Protein AF-A0A3S5DN23-F1 (afdb_monomer)

InterPro domains:
  IPR006655 Molybdopterin oxidoreductase, prokaryotic, conserved site [PS00932] (139-166)
  IPR006657 Molybdopterin dinucleotide-binding domain [PF01568] (103-180)
  IPR009010 Aspartate decarboxylase-like domain superfamily [SSF50692] (49-179)
  IPR050612 Prokaryotic Molybdopterin Oxidoreductases [PTHR43742] (1-180)

Sequence (182 aa):
MRHLYEQSRKSIPNLPTFEEFRKQGIFKQRDPEGHHVAYKDFREDPQANPLTTPSGKIEIYSQALADIAATWELPEGDVIDPLPIYTPGFENYNDPLTDKFPLQLTGFHYKARVHSTYGNVDVLKAACRQEMWINPMDAQKRGINNGDKVRIFNDRGEVHIEAKVTPRMMPGVVALGEGAMV

Foldseek 3Di:
DQVVVVVVCVVVVPDDHPVVCVVVVDDDDDDPVPDDDPCPVCVVPQVVQFDPAPVSHPQQFDPVQVVCQVPDDDPPQDDGGSHDDDRQGPPHCPDPCCVVVQAAEAEDAAPLARQQHNLPPVVSCVVGPWAKEAEPVVCVVVVHDAQDFDWDDDPVDIDTGGHHHDNVDDHRYMYGYHRHDD

Organism: Salmonella enterica I (NCBI:txid59201)

Mean predicted aligned error: 5.84 Å

pLDDT: mean 94.3, std 4.83, range [55.78, 98.75]

Radius of gyration: 25.5 Å; Cα contacts (8 Å, |Δi|>4): 215; chains: 1; bounding box: 62×38×61 Å

Nearest PDB structures (foldseek):
  7z7s-assembly1_G  TM=7.833E-01  e=1.446E-04  Escherichia coli str. K-12 substr. MC4100
  8rja-assembly2_D  TM=7.126E-01  e=6.377E-03  Candidatus Methanoperedenaceae archaeon GB50
  6zjn-assembly1_3  TM=5.505E-01  e=3.543E-03  Thermus thermophilus
  6zjy-assembly1_3  TM=5.039E-01  e=4.911E-03  Thermus thermophilus
  3i9v-assembly1_3  TM=5.189E-01  e=6.807E-03  Thermus thermophilus HB8

Secondary structure (DSSP, 8-state):
-HHHHHHHHHH-TT---HHHHHHH-------SS-S--TTHHHHH-TTTS--SSTTSS--SS-HHHHHHHHHPPPPTT----SS------TT-TTSGGGGT---EEEEE--TT-BTTBTTT-HHHHHHS--EEEE-HHHHHHTTPPTT-EEEEE-SS-EEEEEEEE-TTSPTTEEEEETT---

Structure (mmCIF, N/CA/C/O backbone):
data_AF-A0A3S5DN23-F1
#
_entry.id   AF-A0A3S5DN23-F1
#
loop_
_atom_site.group_PDB
_atom_site.id
_atom_site.type_symbol
_atom_site.label_atom_id
_atom_site.label_alt_id
_atom_site.label_comp_id
_atom_site.label_asym_id
_atom_site.label_entity_id
_atom_site.label_seq_id
_atom_site.pdbx_PDB_ins_code
_atom_site.Cartn_x
_atom_site.Cartn_y
_atom_site.Cartn_z
_atom_site.occupancy
_atom_site.B_iso_or_equiv
_atom_site.auth_seq_id
_atom_site.auth_comp_id
_atom_site.auth_asym_id
_atom_site.auth_atom_id
_atom_site.pdbx_PDB_model_num
ATOM 1 N N . MET A 1 1 ? 31.942 -8.984 -5.623 1.00 80.06 1 MET A N 1
ATOM 2 C CA . MET A 1 1 ? 32.178 -7.547 -5.907 1.00 80.06 1 MET A CA 1
ATOM 3 C C . MET A 1 1 ? 32.863 -7.323 -7.254 1.00 80.06 1 MET A C 1
ATOM 5 O O . MET A 1 1 ? 32.166 -6.909 -8.164 1.00 80.06 1 MET A O 1
ATOM 9 N N . ARG A 1 2 ? 34.155 -7.646 -7.448 1.00 92.56 2 ARG A N 1
ATOM 10 C CA . ARG A 1 2 ? 34.859 -7.396 -8.733 1.00 92.56 2 ARG A CA 1
ATOM 11 C C . ARG A 1 2 ? 34.198 -8.041 -9.960 1.00 92.56 2 ARG A C 1
ATOM 13 O O . ARG A 1 2 ? 34.093 -7.403 -10.993 1.00 92.56 2 ARG A O 1
ATOM 20 N N . HIS A 1 3 ? 33.711 -9.275 -9.823 1.00 92.50 3 HIS A N 1
ATOM 21 C CA . HIS A 1 3 ? 33.020 -9.985 -10.905 1.00 92.50 3 HIS A CA 1
ATOM 22 C C . HIS A 1 3 ? 31.761 -9.249 -11.399 1.00 92.50 3 HIS A C 1
ATOM 24 O O . HIS A 1 3 ? 31.631 -8.992 -12.590 1.00 92.50 3 HIS A O 1
ATOM 30 N N . LEU A 1 4 ? 30.875 -8.856 -10.476 1.00 93.62 4 LEU A N 1
ATOM 31 C CA . LEU A 1 4 ? 29.661 -8.093 -10.795 1.00 93.62 4 LEU A CA 1
ATOM 32 C C . LEU A 1 4 ? 30.004 -6.714 -11.374 1.00 93.62 4 LEU A C 1
ATOM 34 O O . LEU A 1 4 ? 29.363 -6.261 -12.312 1.00 93.62 4 LEU A O 1
ATOM 38 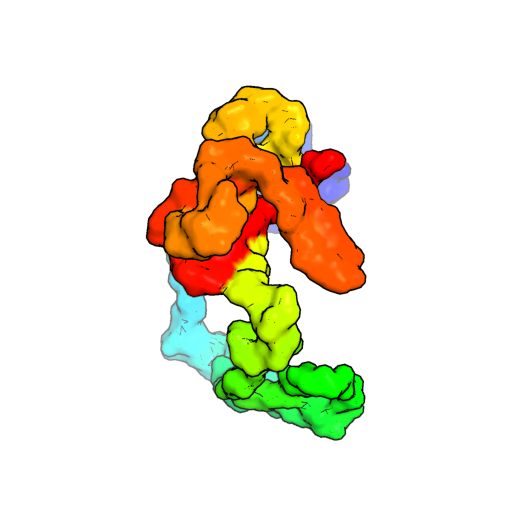N N . TYR A 1 5 ? 31.058 -6.075 -10.859 1.00 92.50 5 TYR A N 1
ATOM 39 C CA . TYR A 1 5 ? 31.522 -4.791 -11.379 1.00 92.50 5 TYR A CA 1
ATOM 40 C C . TYR A 1 5 ? 31.974 -4.887 -12.841 1.00 92.50 5 TYR A C 1
ATOM 42 O O . TYR A 1 5 ? 31.626 -4.036 -13.654 1.00 92.50 5 TYR A O 1
ATOM 50 N N . GLU A 1 6 ? 32.697 -5.949 -13.202 1.00 92.06 6 GLU A N 1
ATOM 51 C CA . GLU A 1 6 ? 33.124 -6.158 -14.587 1.00 92.06 6 GLU A CA 1
ATOM 52 C C . GLU A 1 6 ? 31.940 -6.455 -15.517 1.00 92.06 6 GLU A C 1
ATOM 54 O O . GLU A 1 6 ? 31.947 -6.037 -16.672 1.00 92.06 6 GLU A O 1
ATOM 59 N N . GLN A 1 7 ? 30.885 -7.114 -15.019 1.00 94.00 7 GLN A N 1
ATOM 60 C CA . GLN A 1 7 ? 29.626 -7.235 -15.762 1.00 94.00 7 GLN A CA 1
ATOM 61 C C . GLN A 1 7 ? 28.993 -5.858 -16.008 1.00 94.00 7 GLN A C 1
ATOM 63 O O . GLN A 1 7 ? 28.604 -5.572 -17.136 1.00 94.00 7 GLN A O 1
ATOM 68 N N . SER A 1 8 ? 28.962 -4.972 -15.006 1.00 93.00 8 SER A N 1
ATOM 69 C CA . SER A 1 8 ? 28.456 -3.602 -15.174 1.00 93.00 8 SER A CA 1
ATOM 70 C C . SER A 1 8 ? 29.281 -2.774 -16.165 1.00 93.00 8 SER A C 1
ATOM 72 O O . SER A 1 8 ? 28.699 -2.033 -16.951 1.00 93.00 8 SER A O 1
ATOM 74 N N . ARG A 1 9 ? 30.616 -2.918 -16.188 1.00 92.81 9 ARG A N 1
ATOM 75 C CA . ARG A 1 9 ? 31.485 -2.214 -17.155 1.00 92.81 9 ARG A CA 1
ATOM 76 C C . ARG A 1 9 ? 31.207 -2.598 -18.607 1.00 92.81 9 ARG A C 1
ATOM 78 O O . ARG A 1 9 ? 31.363 -1.761 -19.488 1.00 92.81 9 ARG A O 1
ATOM 85 N N . LYS A 1 10 ? 30.769 -3.835 -18.868 1.00 91.94 10 LYS A N 1
ATOM 86 C CA . LYS A 1 10 ? 30.356 -4.251 -20.220 1.00 91.94 10 LYS A CA 1
ATOM 87 C C . LYS A 1 10 ? 29.124 -3.483 -20.699 1.00 91.94 10 LYS A C 1
ATOM 89 O O . LYS A 1 10 ? 29.046 -3.157 -21.877 1.00 91.94 10 LYS A O 1
ATOM 94 N N . SER A 1 11 ? 28.196 -3.180 -19.792 1.00 89.19 11 SER A N 1
ATOM 95 C CA . SER A 1 11 ? 26.977 -2.420 -20.097 1.00 89.19 11 SER A CA 1
ATOM 96 C C . SER A 1 11 ? 27.175 -0.903 -20.028 1.00 89.19 11 SER A C 1
ATOM 98 O O . SER A 1 11 ? 26.405 -0.160 -20.627 1.00 89.19 11 SER A O 1
ATOM 100 N N . ILE A 1 12 ? 28.192 -0.430 -19.300 1.00 90.44 12 ILE A N 1
ATOM 101 C CA . ILE A 1 12 ? 28.490 0.993 -19.093 1.00 90.44 12 ILE A CA 1
ATOM 102 C C . ILE A 1 12 ? 29.951 1.243 -19.501 1.00 90.44 12 ILE A C 1
ATOM 104 O O . ILE A 1 12 ? 30.835 1.234 -18.640 1.00 90.44 12 ILE A O 1
ATOM 108 N N . PRO A 1 13 ? 30.236 1.488 -20.795 1.00 84.19 13 PRO A N 1
ATOM 109 C CA . PRO A 1 13 ? 31.610 1.582 -21.303 1.00 84.19 13 PRO A CA 1
ATOM 110 C C . PRO A 1 13 ? 32.474 2.653 -20.621 1.00 84.19 13 PRO A C 1
ATOM 112 O O . PRO A 1 13 ? 33.685 2.494 -20.506 1.00 84.19 13 PRO A O 1
ATOM 115 N N . ASN A 1 14 ? 31.848 3.728 -20.131 1.00 90.38 14 ASN A N 1
ATOM 116 C CA . ASN A 1 14 ? 32.527 4.835 -19.450 1.00 90.38 14 ASN A CA 1
ATOM 117 C C . ASN A 1 14 ? 32.768 4.584 -17.953 1.00 90.38 14 ASN A C 1
ATOM 119 O O . ASN A 1 14 ? 33.323 5.446 -17.271 1.00 90.38 14 ASN A O 1
ATOM 123 N N . LEU A 1 15 ? 32.327 3.443 -17.416 1.00 92.75 15 LEU A N 1
ATOM 124 C CA . LEU A 1 15 ? 32.550 3.094 -16.021 1.00 92.75 15 LEU A CA 1
ATOM 125 C C . LEU A 1 15 ? 34.053 2.792 -15.818 1.00 92.75 15 LEU A C 1
ATOM 127 O O . LEU A 1 15 ? 34.597 1.915 -16.508 1.00 92.75 15 LEU A O 1
ATOM 131 N N . PRO A 1 16 ? 34.743 3.507 -14.904 1.00 94.06 16 PRO A N 1
ATOM 132 C CA . PRO A 1 16 ? 36.185 3.370 -14.724 1.00 94.06 16 PRO A CA 1
ATOM 133 C C . PRO A 1 16 ? 36.558 1.970 -14.223 1.00 94.06 16 PRO A C 1
ATOM 135 O O . PRO A 1 16 ? 35.702 1.125 -13.954 1.00 94.06 16 PRO A O 1
ATOM 138 N N . THR A 1 17 ? 37.850 1.676 -14.117 1.00 94.19 17 THR A N 1
ATOM 139 C CA . THR A 1 17 ? 38.271 0.399 -13.528 1.00 94.19 17 THR A CA 1
ATOM 140 C C . THR A 1 17 ? 37.816 0.304 -12.069 1.00 94.19 17 THR A C 1
ATOM 142 O O . THR A 1 17 ? 37.594 1.311 -11.394 1.00 94.19 17 THR A O 1
ATOM 145 N N . PHE A 1 18 ? 37.701 -0.920 -11.541 1.00 94.19 18 PHE A N 1
ATOM 146 C CA . PHE A 1 18 ? 37.279 -1.123 -10.151 1.00 94.19 18 PHE A CA 1
ATOM 147 C C . PHE A 1 18 ? 38.169 -0.369 -9.149 1.00 94.19 18 PHE A C 1
ATOM 149 O O . PHE A 1 18 ? 37.661 0.164 -8.165 1.00 94.19 18 PHE A O 1
ATOM 156 N N . GLU A 1 19 ? 39.481 -0.307 -9.398 1.00 95.00 19 GLU A N 1
ATOM 157 C CA . GLU A 1 19 ? 40.420 0.417 -8.531 1.00 95.00 19 GLU A CA 1
ATOM 158 C C . GLU A 1 19 ? 40.199 1.930 -8.581 1.00 95.00 19 GLU A C 1
ATOM 160 O O . GLU A 1 19 ? 40.123 2.580 -7.537 1.00 95.00 19 GLU A O 1
ATOM 165 N N . GLU A 1 20 ? 40.042 2.489 -9.781 1.00 93.94 20 GLU A N 1
ATOM 166 C CA . GLU A 1 20 ? 39.767 3.916 -9.972 1.00 93.94 20 GLU A CA 1
ATOM 167 C C . GLU A 1 20 ? 38.435 4.310 -9.330 1.00 93.94 20 GLU A C 1
ATOM 169 O O . GLU A 1 20 ? 38.384 5.267 -8.559 1.00 93.94 20 GLU A O 1
ATOM 174 N N . PHE A 1 21 ? 37.377 3.527 -9.557 1.00 94.50 21 PHE A N 1
ATOM 175 C CA . PHE A 1 21 ? 36.074 3.750 -8.934 1.00 94.50 21 PHE A CA 1
ATOM 176 C C . PHE A 1 21 ? 36.138 3.673 -7.417 1.00 94.50 21 PHE A C 1
ATOM 178 O O . PHE A 1 21 ? 35.590 4.535 -6.733 1.00 94.50 21 PHE A O 1
ATOM 185 N N . ARG A 1 22 ? 36.828 2.666 -6.873 1.00 94.12 22 ARG A N 1
ATOM 186 C CA . ARG A 1 22 ? 36.976 2.514 -5.425 1.00 94.12 22 ARG A CA 1
ATOM 187 C C . ARG A 1 22 ? 37.699 3.710 -4.804 1.00 94.12 22 ARG A C 1
ATOM 189 O O . ARG A 1 22 ? 37.354 4.097 -3.692 1.00 94.12 22 ARG A O 1
ATOM 196 N N . LYS A 1 23 ? 38.667 4.300 -5.513 1.00 95.69 23 LYS A N 1
ATOM 197 C CA . LYS A 1 23 ? 39.381 5.509 -5.076 1.00 95.69 23 LYS A CA 1
ATOM 198 C C . LYS A 1 23 ? 38.529 6.776 -5.218 1.00 95.69 23 LYS A C 1
ATOM 200 O O . LYS A 1 23 ? 38.614 7.657 -4.371 1.00 95.69 23 LYS A O 1
ATOM 205 N N . GLN A 1 24 ? 37.711 6.862 -6.266 1.00 94.56 24 GLN A N 1
ATOM 206 C CA . GLN A 1 24 ? 36.831 7.999 -6.548 1.00 94.56 24 GLN A CA 1
ATOM 207 C C . GLN A 1 24 ? 35.566 8.018 -5.669 1.00 94.56 24 GLN A C 1
ATOM 209 O O . GLN A 1 24 ? 35.033 9.085 -5.371 1.00 94.56 24 GLN A O 1
ATOM 214 N N . GLY A 1 25 ? 35.056 6.847 -5.276 1.00 94.00 25 GLY A N 1
ATOM 215 C CA . GLY A 1 25 ? 33.873 6.649 -4.429 1.00 94.00 25 GLY A CA 1
ATOM 216 C C . GLY A 1 25 ? 32.525 6.816 -5.139 1.00 94.00 25 GLY A C 1
ATOM 217 O O . GLY A 1 25 ? 31.545 6.193 -4.738 1.00 94.00 25 GLY A O 1
ATOM 218 N N . ILE A 1 26 ? 32.459 7.622 -6.202 1.00 93.06 26 ILE A N 1
ATOM 219 C CA . ILE A 1 26 ? 31.224 7.877 -6.949 1.00 93.06 26 ILE A CA 1
ATOM 220 C C . ILE A 1 26 ? 31.483 8.021 -8.448 1.00 93.06 26 ILE A C 1
ATOM 222 O O . ILE A 1 26 ? 32.353 8.775 -8.870 1.00 93.06 26 ILE A O 1
ATOM 226 N N . PHE A 1 27 ? 30.668 7.354 -9.258 1.00 91.94 27 PHE A N 1
ATOM 227 C CA . PHE A 1 27 ? 30.575 7.570 -10.698 1.00 91.94 27 PHE A CA 1
ATOM 228 C C . PHE A 1 27 ? 29.228 8.237 -10.979 1.00 91.94 27 PHE A C 1
ATOM 230 O O . PHE A 1 27 ? 28.192 7.734 -10.547 1.00 91.94 27 PHE A O 1
ATOM 237 N N . LYS A 1 28 ? 29.236 9.393 -11.649 1.00 90.81 28 LYS A N 1
ATOM 238 C CA . LYS A 1 28 ? 28.017 10.115 -12.030 1.00 90.81 28 LYS A CA 1
ATOM 239 C C . LYS A 1 28 ? 27.929 10.161 -13.544 1.00 90.81 28 LYS A C 1
ATOM 241 O O . LYS A 1 28 ? 28.849 10.644 -14.195 1.00 90.81 28 LYS A O 1
ATOM 246 N N . GLN A 1 29 ? 26.798 9.728 -14.076 1.00 87.94 29 GLN A N 1
ATOM 247 C CA . GLN A 1 29 ? 26.467 9.841 -15.486 1.00 87.94 29 GLN A CA 1
ATOM 248 C C . GLN A 1 29 ? 25.110 10.524 -15.590 1.00 87.94 29 GLN A C 1
ATOM 250 O O . GLN A 1 29 ? 24.167 10.160 -14.889 1.00 87.94 29 GLN A O 1
ATOM 255 N N . ARG A 1 30 ? 25.026 11.545 -16.442 1.00 87.19 30 ARG A N 1
ATOM 256 C CA . ARG A 1 30 ? 23.729 12.065 -16.865 1.00 87.19 30 ARG A CA 1
ATOM 257 C C . ARG A 1 30 ? 23.128 11.047 -17.821 1.00 87.19 30 ARG A C 1
ATOM 259 O O . ARG A 1 30 ? 23.855 10.563 -18.685 1.00 87.19 30 ARG A O 1
ATOM 266 N N . ASP A 1 31 ? 21.846 10.750 -17.650 1.00 85.56 31 ASP A N 1
ATOM 267 C CA . ASP A 1 31 ? 21.120 9.856 -18.548 1.00 85.56 31 ASP A CA 1
ATOM 268 C C . ASP A 1 31 ? 21.371 10.272 -20.013 1.00 85.56 31 ASP A C 1
ATOM 270 O O . ASP A 1 31 ? 21.037 11.410 -20.374 1.00 85.56 31 ASP A O 1
ATOM 274 N N . PRO A 1 32 ? 22.033 9.420 -20.821 1.00 84.25 32 PRO A N 1
ATOM 275 C CA . PRO A 1 32 ? 22.340 9.745 -22.206 1.00 84.25 32 PRO A CA 1
ATOM 276 C C . PRO A 1 32 ? 21.081 9.816 -23.077 1.00 84.25 32 PRO A C 1
ATOM 278 O O . PRO A 1 32 ? 21.096 10.526 -24.079 1.00 84.25 32 PRO A O 1
ATOM 281 N N . GLU A 1 33 ? 20.002 9.127 -22.692 1.00 85.25 33 GLU A N 1
ATOM 282 C CA . GLU A 1 33 ? 18.732 9.095 -23.427 1.00 85.25 33 GLU A CA 1
ATOM 283 C C . GLU A 1 33 ? 17.809 10.261 -23.037 1.00 85.25 33 GLU A C 1
ATOM 285 O O . GLU A 1 33 ? 16.845 10.580 -23.733 1.00 85.25 33 GLU A O 1
ATOM 290 N N . GLY A 1 34 ? 18.146 10.977 -21.962 1.00 88.19 34 GLY A N 1
ATOM 291 C CA . GLY A 1 34 ? 17.462 12.198 -21.565 1.00 88.19 34 GLY A CA 1
ATOM 292 C C . GLY A 1 34 ? 16.073 11.936 -20.986 1.00 88.19 34 GLY A C 1
ATOM 293 O O . GLY A 1 34 ? 15.927 11.241 -19.988 1.00 88.19 34 GLY A O 1
ATOM 294 N N . HIS A 1 35 ? 15.051 12.602 -21.524 1.00 89.94 35 HIS A N 1
ATOM 295 C CA . HIS A 1 35 ? 13.696 12.491 -20.989 1.00 89.94 35 HIS A CA 1
ATOM 296 C C . HIS A 1 35 ? 12.960 11.309 -21.618 1.00 89.94 35 HIS A C 1
ATOM 298 O O . HIS A 1 35 ? 12.678 11.315 -22.814 1.00 89.94 35 HIS A O 1
ATOM 304 N N . HIS A 1 36 ? 12.598 10.330 -20.794 1.00 92.00 36 HIS A N 1
ATOM 305 C CA . HIS A 1 36 ? 11.835 9.168 -21.224 1.00 92.00 36 HIS A CA 1
ATOM 306 C C . HIS A 1 36 ? 10.320 9.411 -21.118 1.00 92.00 36 HIS A C 1
ATOM 308 O O . HIS A 1 36 ? 9.820 9.812 -20.065 1.00 92.00 36 HIS A O 1
ATOM 314 N N . VAL A 1 37 ? 9.583 9.114 -22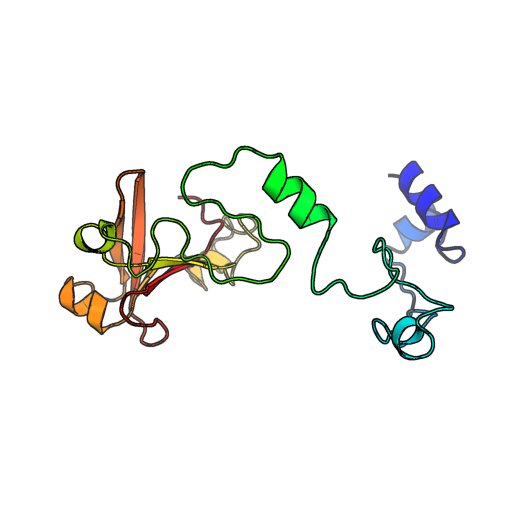.194 1.00 94.62 37 VAL A N 1
ATOM 315 C CA . VAL A 1 37 ? 8.112 9.142 -22.231 1.00 94.62 37 VAL A CA 1
ATOM 316 C C . VAL A 1 37 ? 7.602 7.708 -22.354 1.00 94.62 37 VAL A C 1
ATOM 318 O O . VAL A 1 37 ? 7.737 7.084 -23.406 1.00 94.62 37 VAL A O 1
ATOM 321 N N . ALA A 1 38 ? 7.008 7.189 -21.280 1.00 95.06 38 ALA A N 1
ATOM 322 C CA . ALA A 1 38 ? 6.522 5.812 -21.239 1.00 95.06 38 ALA A CA 1
ATOM 323 C C . ALA A 1 38 ? 5.493 5.536 -22.352 1.00 95.06 38 ALA A C 1
ATOM 325 O O . ALA A 1 38 ? 4.587 6.338 -22.585 1.00 95.06 38 ALA A O 1
ATOM 326 N N . TYR A 1 39 ? 5.628 4.379 -23.009 1.00 95.75 39 TYR A N 1
ATOM 327 C CA . TYR A 1 39 ? 4.750 3.893 -24.085 1.00 95.75 39 TYR A CA 1
ATOM 328 C C . TYR A 1 39 ? 4.644 4.791 -25.329 1.00 95.75 39 TYR A C 1
ATOM 330 O O . TYR A 1 39 ? 3.724 4.607 -26.126 1.00 95.75 39 TYR A O 1
ATOM 338 N N . LYS A 1 40 ? 5.563 5.748 -25.523 1.00 96.44 40 LYS A N 1
ATOM 339 C CA . LYS A 1 40 ? 5.542 6.648 -26.686 1.00 96.44 40 LYS A CA 1
ATOM 340 C C . LYS A 1 40 ? 5.543 5.875 -28.007 1.00 96.44 40 LYS A C 1
ATOM 342 O O . LYS A 1 40 ? 4.628 6.058 -28.801 1.00 96.44 40 LYS A O 1
ATOM 347 N N . ASP A 1 41 ? 6.504 4.978 -28.196 1.00 96.94 41 ASP A N 1
ATOM 348 C CA . ASP A 1 41 ? 6.679 4.274 -29.471 1.00 96.94 41 ASP A CA 1
ATOM 349 C C . ASP A 1 41 ? 5.496 3.343 -29.775 1.00 96.94 41 ASP A C 1
ATOM 351 O O . ASP A 1 41 ? 4.996 3.323 -30.896 1.00 96.94 41 ASP A O 1
ATOM 355 N N . PHE A 1 42 ? 4.964 2.649 -28.759 1.00 98.06 42 PHE A N 1
ATOM 356 C CA . PHE A 1 42 ? 3.728 1.862 -28.883 1.00 98.06 42 PHE A CA 1
ATOM 357 C C . PHE A 1 42 ? 2.525 2.734 -29.270 1.00 98.06 42 PHE A C 1
ATOM 359 O O . PHE A 1 42 ? 1.674 2.318 -30.052 1.00 98.06 42 PHE A O 1
ATOM 366 N N . ARG A 1 43 ? 2.432 3.955 -28.730 1.00 97.50 43 ARG A N 1
ATOM 367 C CA . ARG A 1 43 ? 1.359 4.898 -29.070 1.00 97.50 43 ARG A CA 1
ATOM 368 C C . ARG A 1 43 ? 1.502 5.452 -30.490 1.00 97.50 43 ARG A C 1
ATOM 370 O O . ARG A 1 43 ? 0.482 5.709 -31.125 1.00 97.50 43 ARG A O 1
ATOM 377 N N . GLU A 1 44 ? 2.727 5.690 -30.950 1.00 97.88 44 GLU A N 1
ATOM 378 C CA . GLU A 1 44 ? 3.016 6.219 -32.288 1.00 97.88 44 GLU A CA 1
ATOM 379 C C . GLU A 1 44 ? 2.826 5.153 -33.375 1.00 97.88 44 GLU A C 1
ATOM 381 O O . GLU A 1 44 ? 2.175 5.429 -34.382 1.00 97.88 44 GLU A O 1
ATOM 386 N N . ASP A 1 45 ? 3.323 3.934 -33.150 1.00 97.81 45 ASP A N 1
ATOM 387 C CA . ASP A 1 45 ? 3.122 2.785 -34.035 1.00 97.81 45 ASP A CA 1
ATOM 388 C C . ASP A 1 45 ? 3.063 1.465 -33.236 1.00 97.81 45 ASP A C 1
ATOM 390 O O . ASP A 1 45 ? 4.102 0.862 -32.936 1.00 97.81 45 ASP A O 1
ATOM 394 N N . PRO A 1 46 ? 1.855 0.970 -32.905 1.00 97.06 46 PRO A N 1
ATOM 395 C CA . PRO A 1 46 ? 1.688 -0.254 -32.125 1.00 97.06 46 PRO A CA 1
ATOM 396 C C . PRO A 1 46 ? 1.984 -1.537 -32.911 1.00 97.06 46 PRO A C 1
ATOM 398 O O . PRO A 1 46 ? 2.117 -2.591 -32.297 1.00 97.06 46 PRO A O 1
ATOM 401 N N . GLN A 1 47 ? 2.047 -1.486 -34.247 1.00 97.00 47 GLN A N 1
ATOM 402 C CA . GLN A 1 47 ? 2.392 -2.658 -35.060 1.00 97.00 47 GLN A CA 1
ATOM 403 C C . GLN A 1 47 ? 3.906 -2.835 -35.137 1.00 97.00 47 GLN A C 1
ATOM 405 O O . GLN A 1 47 ? 4.396 -3.959 -35.057 1.00 97.00 47 GLN A O 1
ATOM 410 N N . ALA A 1 48 ? 4.646 -1.729 -35.257 1.00 98.00 48 ALA A N 1
ATOM 411 C CA . ALA A 1 48 ? 6.104 -1.747 -35.212 1.00 98.00 48 ALA A CA 1
ATOM 412 C C . ALA A 1 48 ? 6.650 -1.958 -33.790 1.00 98.00 48 ALA A C 1
ATOM 414 O O . ALA A 1 48 ? 7.711 -2.558 -33.631 1.00 98.00 48 ALA A O 1
ATOM 415 N N . ASN A 1 49 ? 5.923 -1.501 -32.763 1.00 97.94 49 ASN A N 1
ATOM 416 C CA . ASN A 1 49 ? 6.348 -1.554 -31.361 1.00 97.94 49 ASN A CA 1
ATOM 417 C C . ASN A 1 49 ? 5.318 -2.274 -30.471 1.00 97.94 49 ASN A C 1
ATOM 419 O O . ASN A 1 49 ? 4.793 -1.657 -29.541 1.00 97.94 49 ASN A O 1
ATOM 423 N N . PRO A 1 50 ? 4.984 -3.550 -30.740 1.00 98.06 50 PRO A N 1
ATOM 424 C CA . PRO A 1 50 ? 3.962 -4.264 -29.983 1.00 98.06 50 PRO A CA 1
ATOM 425 C C . PRO A 1 50 ? 4.373 -4.452 -28.517 1.00 98.06 50 PRO A C 1
ATOM 427 O O . PRO A 1 50 ? 5.554 -4.590 -28.189 1.00 98.06 50 PRO A O 1
ATOM 430 N N . LEU A 1 51 ? 3.384 -4.501 -27.621 1.00 97.56 51 LEU A N 1
ATOM 431 C CA . LEU A 1 51 ? 3.613 -4.901 -26.231 1.00 97.56 51 LEU A CA 1
ATOM 432 C C . LEU A 1 51 ? 3.970 -6.391 -26.142 1.00 97.56 51 LEU A C 1
ATOM 434 O O . LEU A 1 51 ? 3.734 -7.167 -27.063 1.00 97.56 51 LEU A O 1
ATOM 438 N N . THR A 1 52 ? 4.485 -6.817 -24.990 1.00 97.19 52 THR A N 1
ATOM 439 C CA . THR A 1 52 ? 4.862 -8.217 -24.723 1.00 97.19 52 THR A CA 1
ATOM 440 C C . THR A 1 52 ? 3.672 -9.138 -24.416 1.00 97.19 52 THR A C 1
ATOM 442 O O . THR A 1 52 ? 3.859 -10.248 -23.921 1.00 97.19 52 THR A O 1
ATOM 445 N N . THR A 1 53 ? 2.446 -8.684 -24.675 1.00 97.00 53 THR A N 1
ATOM 446 C CA . THR A 1 53 ? 1.216 -9.471 -24.527 1.00 97.00 53 THR A CA 1
ATOM 447 C C . THR A 1 53 ? 0.979 -10.354 -25.760 1.00 97.00 53 THR A C 1
ATOM 449 O O . THR A 1 53 ? 1.476 -10.031 -26.842 1.00 97.00 53 THR A O 1
ATOM 452 N N . PRO A 1 54 ? 0.192 -11.442 -25.652 1.00 96.31 54 PRO A N 1
ATOM 453 C CA . PRO A 1 54 ? -0.129 -12.305 -26.794 1.00 96.31 54 PRO A CA 1
ATOM 454 C C . PRO A 1 54 ? -0.705 -11.564 -28.009 1.00 96.31 54 PRO A C 1
ATOM 456 O O . PRO A 1 54 ? -0.363 -11.878 -29.147 1.00 96.31 54 PRO A O 1
ATOM 459 N N . SER A 1 55 ? -1.558 -10.563 -27.785 1.00 96.12 55 SER A N 1
ATOM 460 C CA . SER A 1 55 ? -2.134 -9.736 -28.855 1.00 96.12 55 SER A CA 1
ATOM 461 C C . SER A 1 55 ? -1.222 -8.611 -29.365 1.00 96.12 55 SER A C 1
ATOM 463 O O . SER A 1 55 ? -1.590 -7.917 -30.318 1.00 96.12 55 SER A O 1
ATOM 465 N N . GLY A 1 56 ? -0.081 -8.363 -28.714 1.00 97.38 56 GLY A N 1
ATOM 466 C CA . GLY A 1 56 ? 0.768 -7.195 -28.956 1.00 97.38 56 GLY A CA 1
ATOM 467 C C . GLY A 1 56 ? 0.160 -5.862 -28.493 1.00 97.38 56 GLY A C 1
ATOM 468 O O . GLY A 1 56 ? 0.714 -4.801 -28.778 1.00 97.38 56 GLY A O 1
ATOM 469 N N . LYS A 1 57 ? -0.986 -5.885 -27.795 1.00 97.00 57 LYS A N 1
ATOM 470 C CA . LYS A 1 57 ? -1.752 -4.706 -27.352 1.00 97.00 57 LYS A CA 1
ATOM 471 C C . LYS A 1 57 ? -2.055 -4.752 -25.855 1.00 97.00 57 LYS A C 1
ATOM 473 O O . LYS A 1 57 ? -1.798 -5.739 -25.176 1.00 97.00 57 LYS A O 1
ATOM 478 N N . ILE A 1 58 ? -2.649 -3.680 -25.333 1.00 97.56 58 ILE A N 1
ATOM 479 C CA . ILE A 1 58 ? -3.253 -3.707 -23.997 1.00 97.56 58 ILE A CA 1
ATOM 480 C C . ILE A 1 58 ? -4.476 -4.631 -24.048 1.00 97.56 58 ILE A C 1
ATOM 482 O O . ILE A 1 58 ? -5.439 -4.354 -24.764 1.00 97.56 58 ILE A O 1
ATOM 486 N N . GLU A 1 59 ? -4.430 -5.724 -23.294 1.00 97.56 59 GLU A N 1
ATOM 487 C CA . GLU A 1 59 ? -5.508 -6.710 -23.216 1.00 97.56 59 GLU A CA 1
ATOM 488 C C . GLU A 1 59 ? -6.503 -6.312 -22.128 1.00 97.56 59 GLU A C 1
ATOM 490 O O . GLU A 1 59 ? -6.251 -6.504 -20.944 1.00 97.56 59 GLU A O 1
ATOM 495 N N . ILE A 1 60 ? -7.634 -5.727 -22.535 1.00 97.88 60 ILE A N 1
ATOM 496 C CA . ILE A 1 60 ? -8.754 -5.450 -21.619 1.00 97.88 60 ILE A CA 1
ATOM 497 C C . ILE A 1 60 ? -9.386 -6.768 -21.156 1.00 97.88 60 ILE A C 1
ATOM 499 O O . ILE A 1 60 ? -9.699 -6.914 -19.981 1.00 97.88 60 ILE A O 1
ATOM 503 N N . TYR A 1 61 ? -9.548 -7.707 -22.092 1.00 97.94 61 TYR A N 1
ATOM 504 C CA . TYR A 1 61 ? -9.893 -9.098 -21.826 1.00 97.94 61 TYR A CA 1
ATOM 505 C C . TYR A 1 61 ? -8.631 -9.949 -21.954 1.00 97.94 61 TYR A C 1
ATOM 507 O O . TYR A 1 61 ? -7.994 -9.917 -23.010 1.00 97.94 61 TYR A O 1
ATOM 515 N N . SER A 1 62 ? -8.294 -10.726 -20.927 1.00 97.88 62 SER A N 1
ATOM 516 C CA . SER A 1 62 ? -7.137 -11.624 -20.959 1.00 97.88 62 SER A CA 1
ATOM 517 C C . SER A 1 62 ? -7.558 -13.076 -21.167 1.00 97.88 62 SER A C 1
ATOM 519 O O . SER A 1 62 ? -8.107 -13.709 -20.266 1.00 97.88 62 SER A O 1
ATOM 521 N N . GLN A 1 63 ? -7.236 -13.642 -22.335 1.00 97.62 63 GLN A N 1
ATOM 522 C CA . GLN A 1 63 ? -7.481 -15.066 -22.597 1.00 97.62 63 GLN A CA 1
ATOM 523 C C . GLN A 1 63 ? -6.697 -15.962 -21.628 1.00 97.62 63 GLN A C 1
ATOM 525 O O . GLN A 1 63 ? -7.230 -16.956 -21.153 1.00 97.62 63 GLN A O 1
ATOM 530 N N . ALA A 1 64 ? -5.470 -15.575 -21.267 1.00 96.19 64 ALA A N 1
ATOM 531 C CA . ALA A 1 64 ? -4.671 -16.322 -20.298 1.00 96.19 64 ALA A CA 1
ATOM 532 C C . ALA A 1 64 ? -5.352 -16.398 -18.918 1.00 96.19 64 ALA A C 1
ATOM 534 O O . ALA A 1 64 ? -5.335 -17.452 -18.286 1.00 96.19 64 ALA A O 1
ATOM 535 N N . LEU A 1 65 ? -5.987 -15.310 -18.460 1.00 97.12 65 LEU A N 1
ATOM 536 C CA . LEU A 1 65 ? -6.777 -15.332 -17.225 1.00 97.12 65 LEU A CA 1
ATOM 537 C C . LEU A 1 65 ? -8.062 -16.155 -17.376 1.00 97.12 65 LEU A C 1
ATOM 539 O O . LEU A 1 65 ? -8.439 -16.829 -16.424 1.00 97.12 65 LEU A O 1
ATOM 543 N N . ALA A 1 66 ? -8.703 -16.154 -18.551 1.00 97.56 66 ALA A N 1
ATOM 544 C CA . ALA A 1 66 ? -9.860 -17.013 -18.819 1.00 97.56 66 ALA A CA 1
ATOM 545 C C . ALA A 1 66 ? -9.499 -18.504 -18.723 1.00 97.56 66 ALA A C 1
ATOM 547 O O . ALA A 1 66 ? -10.238 -19.284 -18.126 1.00 97.56 66 ALA A O 1
ATOM 548 N N . ASP A 1 67 ? -8.344 -18.892 -19.265 1.00 97.31 67 ASP A N 1
ATOM 549 C CA . ASP A 1 67 ? -7.858 -20.272 -19.213 1.00 97.31 67 ASP A CA 1
ATOM 550 C C . ASP A 1 67 ? -7.521 -20.685 -17.770 1.00 97.31 67 ASP A C 1
ATOM 552 O O . ASP A 1 67 ? -7.866 -21.787 -17.340 1.00 97.31 67 ASP A O 1
ATOM 556 N N . ILE A 1 68 ? -6.899 -19.788 -16.993 1.00 96.88 68 ILE A N 1
ATOM 557 C CA . ILE A 1 68 ? -6.654 -19.997 -15.558 1.00 96.88 68 ILE A CA 1
ATOM 558 C C . ILE A 1 68 ? -7.981 -20.166 -14.813 1.00 96.88 68 ILE A C 1
ATOM 560 O O . ILE A 1 68 ? -8.151 -21.152 -14.102 1.00 96.88 68 ILE A O 1
ATOM 564 N N . ALA A 1 69 ? -8.941 -19.263 -15.018 1.00 95.50 69 ALA A N 1
ATOM 565 C CA . ALA A 1 69 ? -10.254 -19.319 -14.377 1.00 95.50 69 ALA A CA 1
ATOM 566 C C . ALA A 1 69 ? -11.021 -20.614 -14.701 1.00 95.50 69 ALA A C 1
ATOM 568 O O . ALA A 1 69 ? -11.773 -21.112 -13.869 1.00 95.50 69 ALA A O 1
ATOM 569 N N . ALA A 1 70 ? -10.819 -21.181 -15.895 1.00 95.38 70 ALA A N 1
ATOM 570 C CA . ALA A 1 70 ? -11.455 -22.427 -16.316 1.00 95.38 70 ALA A CA 1
ATOM 571 C C . ALA A 1 70 ? -10.775 -23.697 -15.773 1.00 95.38 70 ALA A C 1
ATOM 573 O O . ALA A 1 70 ? -11.385 -24.766 -15.802 1.00 95.38 70 ALA A O 1
ATOM 574 N N . THR A 1 71 ? -9.514 -23.615 -15.340 1.00 97.00 71 THR A N 1
ATOM 575 C CA . THR A 1 71 ? -8.697 -24.800 -15.019 1.00 97.00 71 THR A CA 1
ATOM 576 C C . THR A 1 71 ? -8.232 -24.872 -13.573 1.00 97.00 71 THR A C 1
ATOM 578 O O . THR A 1 71 ? -7.935 -25.965 -13.095 1.00 97.00 71 THR A O 1
ATOM 581 N N . TRP A 1 72 ? -8.136 -23.743 -12.876 1.00 96.56 72 TRP A N 1
ATOM 582 C CA . TRP A 1 72 ? -7.673 -23.706 -11.495 1.00 96.56 72 TRP A CA 1
ATOM 583 C C . TRP A 1 72 ? -8.844 -23.880 -10.532 1.00 96.56 72 TRP A C 1
ATOM 585 O O . TRP A 1 72 ? -9.865 -23.206 -10.642 1.00 96.56 72 TRP A O 1
ATOM 595 N N . GLU A 1 73 ? -8.667 -24.754 -9.546 1.00 95.25 73 GLU A N 1
ATOM 596 C CA . GLU A 1 73 ? -9.550 -24.822 -8.385 1.00 95.25 73 GLU A CA 1
ATOM 597 C C . GLU A 1 73 ? -9.112 -23.755 -7.378 1.00 95.25 73 GLU A C 1
ATOM 599 O O . GLU A 1 73 ? -7.983 -23.780 -6.881 1.00 95.25 73 GLU A O 1
ATOM 604 N N . LEU A 1 74 ? -9.994 -22.794 -7.106 1.00 91.81 74 LEU A N 1
ATOM 605 C CA . LEU A 1 74 ? -9.735 -21.696 -6.179 1.00 91.81 74 LEU A CA 1
ATOM 606 C C . LEU A 1 74 ? -10.439 -21.942 -4.837 1.00 91.81 74 LEU A C 1
ATOM 608 O O . LEU A 1 74 ? -11.501 -22.575 -4.812 1.00 91.81 74 LEU A O 1
ATOM 612 N N . PRO A 1 75 ? -9.882 -21.440 -3.719 1.00 90.69 75 PRO A N 1
ATOM 613 C CA . PRO A 1 75 ? -10.604 -21.374 -2.456 1.00 90.69 75 PRO A CA 1
ATOM 614 C C . PRO A 1 75 ? -11.949 -20.653 -2.605 1.00 90.69 75 PRO A C 1
ATOM 616 O O . PRO A 1 75 ? -12.119 -19.780 -3.457 1.00 90.69 75 PRO A O 1
ATOM 619 N N . GLU A 1 76 ? -12.908 -20.995 -1.747 1.00 86.75 76 GLU A N 1
ATOM 620 C CA . GLU A 1 76 ? -14.208 -20.326 -1.731 1.00 86.75 76 GLU A CA 1
ATOM 621 C C . GLU A 1 76 ? -14.042 -18.809 -1.531 1.00 86.75 76 GLU A C 1
ATOM 623 O O . GLU A 1 76 ? -13.394 -18.364 -0.584 1.00 86.75 76 GLU A O 1
ATOM 628 N N . GLY A 1 77 ? -14.637 -18.021 -2.431 1.00 84.69 77 GLY A N 1
ATOM 629 C CA . GLY A 1 77 ? -14.584 -16.555 -2.414 1.00 84.69 77 GLY A CA 1
ATOM 630 C C . GLY A 1 77 ? -13.466 -15.934 -3.258 1.00 84.69 77 GLY A C 1
ATOM 631 O O . GLY A 1 77 ? -13.574 -14.756 -3.611 1.00 84.69 77 GLY A O 1
ATOM 632 N N . ASP A 1 78 ? -12.448 -16.705 -3.645 1.00 90.06 78 ASP A N 1
ATOM 633 C CA . ASP A 1 78 ? -11.410 -16.242 -4.567 1.00 90.06 78 ASP A CA 1
ATOM 634 C C . ASP A 1 78 ? -11.914 -16.311 -6.014 1.00 90.06 78 ASP A C 1
ATOM 636 O O . ASP A 1 78 ? -12.546 -17.280 -6.437 1.00 90.06 78 ASP A O 1
ATOM 640 N N . VAL A 1 79 ? -11.637 -15.262 -6.794 1.00 93.00 79 VAL A N 1
ATOM 641 C CA . VAL A 1 79 ? -12.112 -15.136 -8.178 1.00 93.00 79 VAL A CA 1
ATOM 642 C C . VAL A 1 79 ? -10.981 -14.654 -9.073 1.00 93.00 79 VAL A C 1
ATOM 644 O O . VAL A 1 79 ? -10.320 -13.658 -8.778 1.00 93.00 79 VAL A O 1
ATOM 647 N N . ILE A 1 80 ? -10.796 -15.342 -10.197 1.00 95.69 80 ILE A N 1
ATOM 648 C CA . ILE A 1 80 ? -9.986 -14.884 -11.324 1.00 95.69 80 ILE A CA 1
ATOM 649 C C . ILE A 1 80 ? -10.951 -14.690 -12.490 1.00 95.69 80 ILE A C 1
ATOM 651 O O . ILE A 1 80 ? -11.635 -15.630 -12.881 1.00 95.69 80 ILE A O 1
ATOM 655 N N . ASP A 1 81 ? -11.020 -13.472 -13.023 1.00 96.19 81 ASP A N 1
ATOM 656 C CA . ASP A 1 81 ? -11.882 -13.126 -14.153 1.00 96.19 81 ASP A CA 1
ATOM 657 C C . ASP A 1 81 ? -11.026 -12.517 -15.275 1.00 96.19 81 ASP A C 1
ATOM 659 O O . ASP A 1 81 ? -10.080 -11.769 -14.993 1.00 96.19 81 ASP A O 1
ATOM 663 N N . PRO A 1 82 ? -11.297 -12.841 -16.550 1.00 97.56 82 PRO A N 1
ATOM 664 C CA . PRO A 1 82 ? -10.572 -12.253 -17.670 1.00 97.56 82 PRO A CA 1
ATOM 665 C C . PRO A 1 82 ? -10.840 -10.758 -17.871 1.00 97.56 82 PRO A C 1
ATOM 667 O O . PRO A 1 82 ? -10.114 -10.130 -18.644 1.00 97.56 82 PRO A O 1
ATOM 670 N N . LEU A 1 83 ? -11.847 -10.190 -17.203 1.00 97.69 83 LEU A N 1
ATOM 671 C CA . LEU A 1 83 ? -12.148 -8.767 -17.149 1.00 97.69 83 LEU A CA 1
ATOM 672 C C . LEU A 1 83 ? -11.994 -8.217 -15.721 1.00 97.69 83 LEU A C 1
ATOM 674 O O . LEU A 1 83 ? -12.148 -8.936 -14.734 1.00 97.69 83 LEU A O 1
ATOM 678 N N . PRO A 1 84 ? -11.754 -6.903 -15.571 1.00 96.19 84 PRO A N 1
ATOM 679 C CA . PRO A 1 84 ? -11.828 -6.261 -14.268 1.00 96.19 84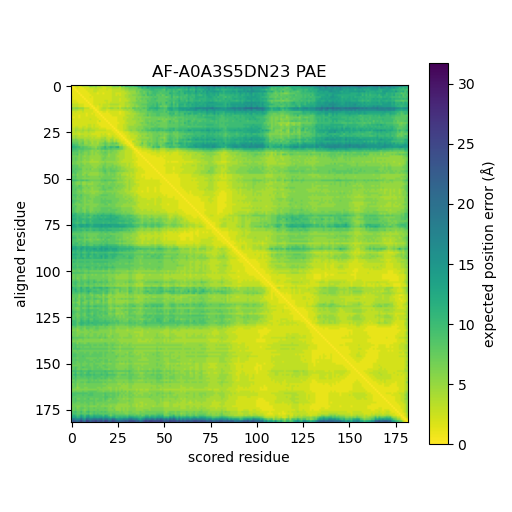 PRO A CA 1
ATOM 680 C C . PRO A 1 84 ? -13.263 -6.305 -13.731 1.00 96.19 84 PRO A C 1
ATOM 682 O O . PRO A 1 84 ? -14.158 -5.646 -14.265 1.00 96.19 84 PRO A O 1
ATOM 685 N N . ILE A 1 85 ? -13.464 -7.043 -12.644 1.00 95.56 85 ILE A N 1
ATOM 686 C CA . ILE A 1 85 ? -14.737 -7.118 -11.926 1.00 95.56 85 ILE A CA 1
ATOM 687 C C . ILE A 1 85 ? -14.563 -6.683 -10.472 1.00 95.56 85 ILE A C 1
ATOM 689 O O . ILE A 1 85 ? -13.461 -6.689 -9.920 1.00 95.56 85 ILE A O 1
ATOM 693 N N . TYR A 1 86 ? -15.671 -6.317 -9.832 1.00 93.25 86 TYR A N 1
ATOM 694 C CA . TYR A 1 86 ? -15.693 -6.166 -8.384 1.00 93.25 86 TYR A CA 1
ATOM 695 C C . TYR A 1 86 ? -15.816 -7.541 -7.730 1.00 93.25 86 TYR A C 1
ATOM 697 O O . TYR A 1 86 ? -16.773 -8.268 -7.986 1.00 93.25 86 TYR A O 1
ATOM 705 N N . THR A 1 87 ? -14.883 -7.849 -6.836 1.00 90.62 87 THR A N 1
ATOM 706 C CA . THR A 1 87 ? -15.030 -8.914 -5.847 1.00 90.62 87 THR A CA 1
ATOM 707 C C . THR A 1 87 ? -14.948 -8.285 -4.456 1.00 90.62 87 THR A C 1
ATOM 709 O O . THR A 1 87 ? -14.039 -7.486 -4.210 1.00 90.62 87 THR A O 1
ATOM 712 N N . PRO A 1 88 ? -15.894 -8.573 -3.546 1.00 88.38 88 PRO A N 1
ATOM 713 C CA . PRO A 1 88 ? -15.864 -8.009 -2.202 1.00 88.38 88 PRO A CA 1
ATOM 714 C C . PRO A 1 88 ? -14.670 -8.513 -1.382 1.00 88.38 88 PRO A C 1
ATOM 716 O O . PRO A 1 88 ? -14.217 -7.7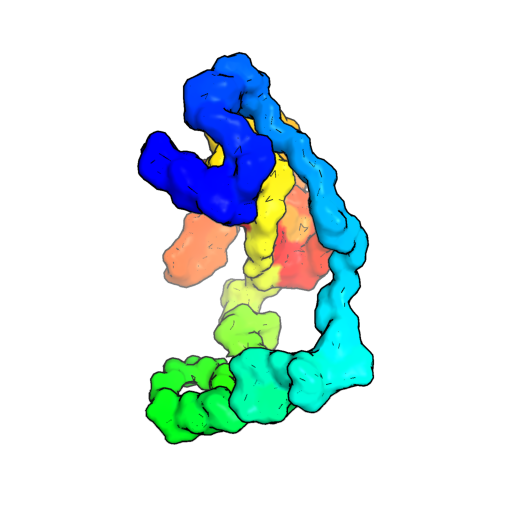93 -0.498 1.00 88.38 88 PRO A O 1
ATOM 719 N N . GLY A 1 89 ? -14.139 -9.702 -1.692 1.00 87.06 89 GLY A N 1
ATOM 720 C CA . GLY A 1 89 ? -13.089 -10.352 -0.910 1.00 87.06 89 GLY A CA 1
ATOM 721 C C . GLY A 1 89 ? -13.549 -10.784 0.489 1.00 87.06 89 GLY A C 1
ATOM 722 O O . GLY A 1 89 ? -14.686 -10.538 0.908 1.00 87.06 89 GLY A O 1
ATOM 723 N N . PHE A 1 90 ? -12.649 -11.441 1.218 1.00 89.75 90 PHE A N 1
ATOM 724 C CA . PHE A 1 90 ? -12.889 -11.878 2.594 1.00 89.75 90 PHE A CA 1
ATOM 725 C C . PHE A 1 90 ? -12.875 -10.699 3.579 1.00 89.75 90 PHE A C 1
ATOM 727 O O . PHE A 1 90 ? -12.148 -9.727 3.375 1.00 89.75 90 PHE A O 1
ATOM 734 N N . GLU A 1 91 ? -13.650 -10.800 4.666 1.00 92.44 91 GLU A N 1
ATOM 735 C CA . GLU A 1 91 ? -13.624 -9.870 5.811 1.00 92.44 91 GLU A CA 1
ATOM 736 C C . GLU A 1 91 ? -13.765 -8.390 5.423 1.00 92.44 91 GLU A C 1
ATOM 738 O O . GLU A 1 91 ? -13.211 -7.486 6.055 1.00 92.44 91 GLU A O 1
ATOM 743 N N . ASN A 1 92 ? -14.518 -8.135 4.358 1.00 91.25 92 ASN A N 1
ATOM 744 C CA . ASN A 1 92 ? -14.766 -6.798 3.852 1.00 91.25 92 ASN A CA 1
ATOM 745 C C . ASN A 1 92 ? -15.728 -6.016 4.764 1.00 91.25 92 ASN A C 1
ATOM 747 O O . ASN A 1 92 ? -16.272 -6.523 5.743 1.00 91.25 92 ASN A O 1
ATOM 751 N N . TYR A 1 93 ? -15.969 -4.751 4.429 1.00 88.94 93 TYR A N 1
ATOM 752 C CA . TYR A 1 93 ? -16.813 -3.865 5.234 1.00 88.94 93 TYR A CA 1
ATOM 753 C C . TYR A 1 93 ? -18.276 -4.333 5.392 1.00 88.94 93 TYR A C 1
ATOM 755 O O . TYR A 1 93 ? -18.919 -3.960 6.366 1.00 88.94 93 TYR A O 1
ATOM 763 N N . ASN A 1 94 ? -18.801 -5.141 4.466 1.00 91.50 94 ASN A N 1
ATOM 764 C CA . ASN A 1 94 ? -20.162 -5.687 4.520 1.00 91.50 94 ASN A CA 1
ATOM 765 C C . ASN A 1 94 ? -20.203 -7.149 5.006 1.00 91.50 94 ASN A C 1
ATOM 767 O O . ASN A 1 94 ? -21.257 -7.781 4.946 1.00 91.50 94 ASN A O 1
ATOM 771 N N . ASP A 1 95 ? -19.072 -7.712 5.431 1.00 93.94 95 ASP A N 1
ATOM 772 C CA . ASP A 1 95 ? -19.003 -9.086 5.923 1.00 93.94 95 ASP A CA 1
ATOM 773 C C . ASP A 1 95 ? -19.775 -9.216 7.254 1.00 93.94 95 ASP A C 1
ATOM 775 O O . ASP A 1 95 ? -19.616 -8.347 8.118 1.00 93.94 95 ASP A O 1
ATOM 779 N N . PRO A 1 96 ? -20.580 -10.274 7.482 1.00 94.94 96 PRO A N 1
ATOM 780 C CA . PRO A 1 96 ? -21.248 -10.507 8.768 1.00 94.94 96 PRO A CA 1
ATOM 781 C C . PRO A 1 96 ? -20.298 -10.503 9.975 1.00 94.94 96 PRO A C 1
ATOM 783 O O . PRO A 1 96 ? -20.703 -10.182 11.092 1.00 94.94 96 PRO A O 1
ATOM 786 N N . LEU A 1 97 ? -19.013 -10.808 9.770 1.00 95.12 97 LEU A N 1
ATOM 787 C CA . LEU A 1 97 ? -17.988 -10.735 10.806 1.00 95.12 97 LEU A CA 1
ATOM 788 C C . LEU A 1 97 ? -17.833 -9.322 11.392 1.00 95.12 97 LEU A C 1
ATOM 790 O O . LEU A 1 97 ? -17.365 -9.182 12.523 1.00 95.12 97 LEU A O 1
ATOM 794 N N . THR A 1 98 ? -18.262 -8.280 10.679 1.00 95.44 98 THR A N 1
ATOM 795 C CA . THR A 1 98 ? -18.257 -6.897 11.175 1.00 95.44 98 THR A CA 1
ATOM 796 C C . THR A 1 98 ? -19.139 -6.681 12.405 1.00 95.44 98 THR A C 1
ATOM 798 O O . THR A 1 98 ? -18.826 -5.804 13.211 1.00 95.44 98 THR A O 1
ATOM 801 N N . ASP A 1 99 ? -20.141 -7.534 12.647 1.00 95.81 99 ASP A N 1
ATOM 802 C CA . ASP A 1 99 ? -20.910 -7.527 13.900 1.00 95.81 99 ASP A CA 1
ATOM 803 C C . ASP A 1 99 ? -20.019 -7.845 15.114 1.00 95.81 99 ASP A C 1
ATOM 805 O O . ASP A 1 99 ? -20.230 -7.330 16.216 1.00 95.81 99 ASP A O 1
ATOM 809 N N . LYS A 1 100 ? -18.985 -8.674 14.911 1.00 96.88 100 LYS A N 1
ATOM 810 C CA . LYS A 1 100 ? -18.000 -9.054 15.933 1.00 96.88 100 LYS A CA 1
ATOM 811 C C . LYS A 1 100 ? -16.770 -8.141 15.917 1.00 96.88 100 LYS A C 1
ATOM 813 O O . LYS A 1 100 ? -16.291 -7.737 16.977 1.00 96.88 100 LYS A O 1
ATOM 818 N N . PHE A 1 101 ? -16.263 -7.804 14.731 1.00 97.00 101 PHE A N 1
ATOM 819 C CA . PHE A 1 101 ? -15.071 -6.980 14.512 1.00 97.00 101 PHE A CA 1
ATOM 820 C C . PHE A 1 101 ? -15.402 -5.765 13.623 1.00 97.00 101 PHE A C 1
ATOM 822 O O . PHE A 1 101 ? -15.136 -5.773 12.424 1.00 97.00 101 PHE A O 1
ATOM 829 N N . PRO A 1 102 ? -15.957 -4.681 14.196 1.00 96.19 102 PRO A N 1
ATOM 830 C CA . PRO A 1 102 ? -16.581 -3.595 13.428 1.00 96.19 102 PRO A CA 1
ATOM 831 C C . PRO A 1 102 ? -15.607 -2.564 12.835 1.00 96.19 102 PRO A C 1
ATOM 833 O O . PRO A 1 102 ? -16.049 -1.544 12.309 1.00 96.19 102 PRO A O 1
ATOM 836 N N . LEU A 1 103 ? -14.293 -2.747 12.993 1.00 97.06 103 LEU A N 1
ATOM 837 C CA . LEU A 1 103 ? -13.283 -1.797 12.519 1.00 97.06 103 LEU A CA 1
ATOM 838 C C . LEU A 1 103 ? -12.401 -2.450 11.459 1.00 97.06 103 LEU A C 1
ATOM 840 O O . LEU A 1 103 ? -11.755 -3.459 11.729 1.00 97.06 103 LEU A O 1
ATOM 844 N N . GLN A 1 104 ? -12.323 -1.823 10.288 1.00 96.88 104 GLN A N 1
ATOM 845 C CA . GLN A 1 104 ? -11.415 -2.220 9.216 1.00 96.88 104 GLN A CA 1
ATOM 846 C C . GLN A 1 104 ? -10.013 -1.676 9.501 1.00 96.88 104 GLN A C 1
ATOM 848 O O . GLN A 1 104 ? -9.842 -0.473 9.712 1.00 96.88 104 GLN A O 1
ATOM 853 N N . LEU A 1 105 ? -9.006 -2.551 9.523 1.00 96.31 105 LEU A N 1
ATOM 854 C CA . LEU A 1 105 ? -7.617 -2.173 9.785 1.00 96.31 105 LEU A CA 1
ATOM 855 C C . LEU A 1 105 ? -6.821 -2.107 8.483 1.00 96.31 105 LEU A C 1
ATOM 857 O O . LEU A 1 105 ? -6.718 -3.094 7.762 1.00 96.31 105 LEU A O 1
ATOM 861 N N . THR A 1 106 ? -6.206 -0.956 8.213 1.00 95.50 106 THR A N 1
ATOM 862 C CA . THR A 1 106 ? -5.311 -0.770 7.064 1.00 95.50 106 THR A CA 1
ATOM 863 C C . THR A 1 106 ? -3.851 -0.599 7.486 1.00 95.50 106 THR A C 1
ATOM 865 O O . THR A 1 106 ? -3.534 0.077 8.471 1.00 95.50 106 THR A O 1
ATOM 868 N N . GLY A 1 107 ? -2.955 -1.228 6.726 1.00 94.19 107 GLY A N 1
ATOM 869 C CA . GLY A 1 107 ? -1.510 -1.093 6.860 1.00 94.19 107 GLY A CA 1
ATOM 870 C C . GLY A 1 107 ? -0.959 -0.001 5.947 1.00 94.19 107 GLY A C 1
ATOM 871 O O . GLY A 1 107 ? -1.443 0.191 4.834 1.00 94.19 107 GLY A O 1
ATOM 872 N N . PHE A 1 108 ? 0.082 0.705 6.383 1.00 94.81 108 PHE A N 1
ATOM 873 C CA . PHE A 1 108 ? 0.782 1.671 5.530 1.00 94.81 108 PHE A CA 1
ATOM 874 C C . PHE A 1 108 ? 2.279 1.721 5.831 1.00 94.81 108 PHE A C 1
ATOM 876 O O . PHE A 1 108 ? 2.705 1.472 6.960 1.00 94.81 108 PHE A O 1
ATOM 883 N N . HIS A 1 109 ? 3.087 2.082 4.830 1.00 95.25 109 HIS A N 1
ATOM 884 C CA . HIS A 1 109 ? 4.521 2.299 5.025 1.00 95.25 109 HIS A CA 1
ATOM 885 C C . HIS A 1 109 ? 4.754 3.484 5.964 1.00 95.25 109 HIS A C 1
ATOM 887 O O . HIS A 1 109 ? 4.250 4.590 5.742 1.00 95.25 109 HIS A O 1
ATOM 893 N N . TYR A 1 110 ? 5.507 3.248 7.037 1.00 90.50 110 TYR A N 1
ATOM 894 C CA . TYR A 1 110 ? 5.603 4.211 8.124 1.00 90.50 110 TYR A CA 1
ATOM 895 C C . TYR A 1 110 ? 6.670 5.276 7.881 1.00 90.50 110 TYR A C 1
ATOM 897 O O . TYR A 1 110 ? 7.793 4.972 7.503 1.00 90.50 110 TYR A O 1
ATOM 905 N N . LYS A 1 111 ? 6.356 6.543 8.177 1.00 90.88 111 LYS A N 1
ATOM 906 C CA . LYS A 1 111 ? 7.217 7.691 7.831 1.00 90.88 111 LYS A CA 1
ATOM 907 C C . LYS A 1 111 ? 8.644 7.605 8.391 1.00 90.88 111 LYS A C 1
ATOM 909 O O . LYS A 1 111 ? 9.570 8.115 7.772 1.00 90.88 111 LYS A O 1
ATOM 914 N N . ALA A 1 112 ? 8.819 7.022 9.575 1.00 92.38 112 ALA A N 1
ATOM 915 C CA . ALA A 1 112 ? 10.112 6.974 10.260 1.00 92.38 112 ALA A CA 1
ATOM 916 C C . ALA A 1 112 ? 10.962 5.738 9.943 1.00 92.38 112 ALA A C 1
ATOM 918 O O . ALA A 1 112 ? 12.024 5.573 10.544 1.00 92.38 112 ALA A O 1
ATOM 919 N N . ARG A 1 113 ? 10.506 4.854 9.049 1.00 92.19 113 ARG A N 1
ATOM 920 C CA . ARG A 1 113 ? 11.192 3.597 8.745 1.00 92.19 113 ARG A CA 1
ATOM 921 C C . ARG A 1 113 ? 11.063 3.230 7.275 1.00 92.19 113 ARG A C 1
ATOM 923 O O . ARG A 1 113 ? 10.209 3.737 6.558 1.00 92.19 113 ARG A O 1
ATOM 930 N N . VAL A 1 114 ? 11.909 2.300 6.854 1.00 94.75 114 VAL A N 1
ATOM 931 C CA . VAL A 1 114 ? 11.681 1.513 5.641 1.00 94.75 114 VAL A CA 1
ATOM 932 C C . VAL A 1 114 ? 11.423 0.099 6.126 1.00 94.75 114 VAL A C 1
ATOM 934 O O . VAL A 1 114 ? 12.356 -0.599 6.533 1.00 94.75 114 VAL A O 1
ATOM 937 N N . HIS A 1 115 ? 10.150 -0.279 6.187 1.00 94.44 115 HIS A N 1
ATOM 938 C CA . HIS A 1 115 ? 9.712 -1.500 6.857 1.00 94.44 115 HIS A CA 1
ATOM 939 C C . HIS A 1 115 ? 10.172 -1.532 8.325 1.00 94.44 115 HIS A C 1
ATOM 941 O O . HIS A 1 115 ? 9.873 -0.620 9.104 1.00 94.44 115 HIS A O 1
ATOM 947 N N . SER A 1 116 ? 10.927 -2.558 8.717 1.00 94.19 116 SER A N 1
ATOM 948 C CA . SER A 1 116 ? 11.526 -2.683 10.050 1.00 94.19 116 SER A CA 1
ATOM 949 C C . SER A 1 116 ? 12.875 -1.980 10.197 1.00 94.19 116 SER A C 1
ATOM 951 O O . SER A 1 116 ? 13.343 -1.758 11.319 1.00 94.19 116 SER A O 1
ATOM 953 N N . THR A 1 117 ? 13.497 -1.568 9.088 1.00 94.88 117 THR A N 1
ATOM 954 C CA . THR A 1 117 ? 14.794 -0.885 9.119 1.00 94.88 117 THR A CA 1
ATOM 955 C C . THR A 1 117 ? 14.630 0.503 9.730 1.00 94.88 117 THR A C 1
ATOM 957 O O . THR A 1 117 ? 13.650 1.201 9.469 1.00 94.88 117 THR A O 1
ATOM 960 N N . TYR A 1 118 ? 15.598 0.895 10.564 1.00 93.62 118 TYR A N 1
ATOM 961 C CA . TYR A 1 118 ? 15.576 2.091 11.419 1.00 93.62 118 TYR A CA 1
ATOM 962 C C . TYR A 1 118 ? 14.606 2.023 12.604 1.00 93.62 118 TYR A C 1
ATOM 964 O O . TYR A 1 118 ? 14.583 2.928 13.438 1.00 93.62 118 TYR A O 1
ATOM 972 N N . GLY A 1 119 ? 13.873 0.916 12.760 1.00 89.81 119 GLY A N 1
ATOM 973 C CA . GLY A 1 119 ? 13.005 0.671 13.908 1.00 89.81 119 GLY A CA 1
ATOM 974 C C . GLY A 1 119 ? 13.731 0.463 15.229 1.00 89.81 119 GLY A C 1
ATOM 975 O O . GLY A 1 119 ? 13.077 0.210 16.226 1.00 89.81 119 GLY A O 1
ATOM 976 N N . ASN A 1 120 ? 15.054 0.583 15.271 1.00 90.69 120 ASN A N 1
ATOM 977 C CA . ASN A 1 120 ? 15.891 0.580 16.468 1.00 90.69 120 ASN A CA 1
ATOM 978 C C . ASN A 1 120 ? 16.517 1.956 16.768 1.00 90.69 120 ASN A C 1
ATOM 980 O O . ASN A 1 120 ? 17.255 2.078 17.736 1.00 90.69 120 ASN A O 1
ATOM 984 N N . VAL A 1 121 ? 16.255 2.982 15.951 1.00 94.19 121 VAL A N 1
ATOM 985 C CA . VAL A 1 121 ? 16.862 4.310 16.103 1.00 94.19 121 VAL A CA 1
ATOM 986 C C . VAL A 1 121 ? 15.991 5.186 17.004 1.00 94.19 121 VAL A C 1
ATOM 988 O O . VAL A 1 121 ? 14.913 5.628 16.603 1.00 94.19 121 VAL A O 1
ATOM 991 N N . ASP A 1 122 ? 16.474 5.474 18.210 1.00 93.31 122 ASP A N 1
ATOM 992 C CA . ASP A 1 122 ? 15.684 6.131 19.261 1.00 93.31 122 ASP A CA 1
ATOM 993 C C . ASP A 1 122 ? 15.166 7.515 18.869 1.00 93.31 122 ASP A C 1
ATOM 995 O O . ASP A 1 122 ? 13.997 7.824 19.096 1.00 93.31 122 ASP A O 1
ATOM 999 N N . VAL A 1 123 ? 15.991 8.336 18.211 1.00 95.38 123 VAL A N 1
ATOM 1000 C CA . VAL A 1 123 ? 15.568 9.679 17.780 1.00 95.38 123 VAL A CA 1
ATOM 1001 C C . VAL A 1 123 ? 14.425 9.622 16.761 1.00 95.38 123 VAL A C 1
ATOM 1003 O O . VAL A 1 123 ? 13.519 10.453 16.802 1.00 95.38 123 VAL A O 1
ATOM 1006 N N . LEU A 1 124 ? 14.412 8.612 15.885 1.00 93.38 124 LEU A N 1
ATOM 1007 C CA . LEU A 1 124 ? 13.344 8.428 14.901 1.00 93.38 124 LEU A CA 1
ATOM 1008 C C . LEU A 1 124 ? 12.068 7.900 15.559 1.00 93.38 124 LEU A C 1
ATOM 1010 O O . LEU A 1 124 ? 10.983 8.402 15.262 1.00 93.38 124 LEU A O 1
ATOM 1014 N N . LYS A 1 125 ? 12.195 6.956 16.503 1.00 89.81 125 LYS A N 1
ATOM 1015 C CA . LYS A 1 125 ? 11.068 6.492 17.328 1.00 89.81 125 LYS A CA 1
ATOM 1016 C C . LYS A 1 125 ? 10.435 7.634 18.112 1.00 89.81 125 LYS A C 1
ATOM 1018 O O . LYS A 1 125 ? 9.216 7.738 18.140 1.00 89.81 125 LYS A O 1
ATOM 1023 N N . ALA A 1 126 ? 11.247 8.485 18.735 1.00 90.69 126 ALA A N 1
ATOM 1024 C CA . ALA A 1 126 ? 10.763 9.615 19.518 1.00 90.69 126 ALA A CA 1
ATOM 1025 C C . ALA A 1 126 ? 10.060 10.657 18.635 1.00 90.69 126 ALA A C 1
ATOM 1027 O O . ALA A 1 126 ? 8.997 11.155 18.998 1.00 90.69 126 ALA A O 1
ATOM 1028 N N . ALA A 1 127 ? 10.619 10.955 17.457 1.00 91.81 127 ALA A N 1
ATOM 1029 C CA . ALA A 1 127 ? 10.052 11.934 16.531 1.00 91.81 127 ALA A CA 1
ATOM 1030 C C . ALA A 1 127 ? 8.746 11.464 15.868 1.00 91.81 127 ALA A C 1
ATOM 1032 O O . ALA A 1 127 ? 7.880 12.280 15.548 1.00 91.81 127 ALA A O 1
ATOM 1033 N N . CYS A 1 128 ? 8.597 10.161 15.626 1.00 91.38 128 CYS A N 1
ATOM 1034 C CA . CYS A 1 128 ? 7.409 9.584 15.008 1.00 91.38 128 CYS A CA 1
ATOM 1035 C C . CYS A 1 128 ? 7.149 8.201 15.611 1.00 91.38 128 CYS A C 1
ATOM 1037 O O . CYS A 1 128 ? 7.541 7.169 15.059 1.00 91.38 128 CYS A O 1
ATOM 1039 N N . ARG A 1 129 ? 6.499 8.201 16.778 1.00 90.50 129 ARG A N 1
ATOM 1040 C CA . ARG A 1 129 ? 6.155 6.982 17.516 1.00 90.50 129 ARG A CA 1
ATOM 1041 C C . ARG A 1 129 ? 5.218 6.104 16.714 1.00 90.50 129 ARG A C 1
ATOM 1043 O O . ARG A 1 129 ? 4.412 6.606 15.939 1.00 90.50 129 ARG A O 1
ATOM 1050 N N . GLN A 1 130 ? 5.321 4.799 16.914 1.00 92.75 130 GLN A N 1
ATOM 1051 C CA . GLN A 1 130 ? 4.377 3.852 16.348 1.00 92.75 130 GLN A CA 1
ATOM 1052 C C . GLN A 1 130 ? 3.063 3.939 17.134 1.00 92.75 130 GLN A C 1
ATOM 1054 O O . GLN A 1 130 ? 3.039 3.667 18.329 1.00 92.75 130 GLN A O 1
ATOM 1059 N N . GLU A 1 131 ? 1.986 4.312 16.454 1.00 95.50 131 GLU A N 1
ATOM 1060 C CA . GLU A 1 131 ? 0.671 4.530 17.054 1.00 95.50 131 GLU A CA 1
ATOM 1061 C C . GLU A 1 131 ? -0.391 3.929 16.124 1.00 95.50 131 GLU A C 1
ATOM 1063 O O . GLU A 1 131 ? -0.238 3.974 14.899 1.00 95.50 131 GLU A O 1
ATOM 1068 N N . MET A 1 132 ? -1.479 3.400 16.682 1.00 97.25 132 MET A N 1
ATOM 1069 C CA . MET A 1 132 ? -2.668 3.055 15.902 1.00 97.25 132 MET A CA 1
ATOM 1070 C C . MET A 1 132 ? -3.534 4.294 15.733 1.00 97.25 132 MET A C 1
ATOM 1072 O O . MET A 1 132 ? -3.862 4.966 16.704 1.00 97.25 132 MET A O 1
ATOM 1076 N N . TRP A 1 133 ? -3.920 4.607 14.504 1.00 98.00 133 TRP A N 1
ATOM 1077 C CA . TRP A 1 133 ? -4.724 5.781 14.203 1.00 98.00 133 TRP A CA 1
ATOM 1078 C C . TRP A 1 133 ? -6.204 5.416 14.229 1.00 98.00 133 TRP A C 1
ATOM 1080 O O . TRP A 1 133 ? -6.606 4.430 13.614 1.00 98.00 133 TRP A O 1
ATOM 1090 N N . ILE A 1 134 ? -7.011 6.229 14.908 1.00 98.75 134 ILE A N 1
ATOM 1091 C CA . ILE A 1 134 ? -8.458 6.027 15.045 1.00 98.75 134 ILE A CA 1
ATOM 1092 C C . ILE A 1 134 ? -9.210 7.356 14.921 1.00 98.75 134 ILE A C 1
ATOM 1094 O O . ILE A 1 134 ? -8.732 8.404 15.364 1.00 98.75 134 ILE A O 1
ATOM 1098 N N . ASN A 1 135 ? -10.396 7.317 14.312 1.00 98.69 135 ASN A N 1
ATOM 1099 C CA . ASN A 1 135 ? -11.278 8.478 14.215 1.00 98.69 135 ASN A CA 1
ATOM 1100 C C . ASN A 1 135 ? -11.816 8.889 15.611 1.00 98.69 135 ASN A C 1
ATOM 1102 O O . ASN A 1 135 ? -12.144 8.008 16.410 1.00 98.69 135 ASN A O 1
ATOM 1106 N N . PRO A 1 136 ? -11.980 10.196 15.916 1.00 98.75 136 PRO A N 1
ATOM 1107 C CA . PRO A 1 136 ? -12.524 10.659 17.194 1.00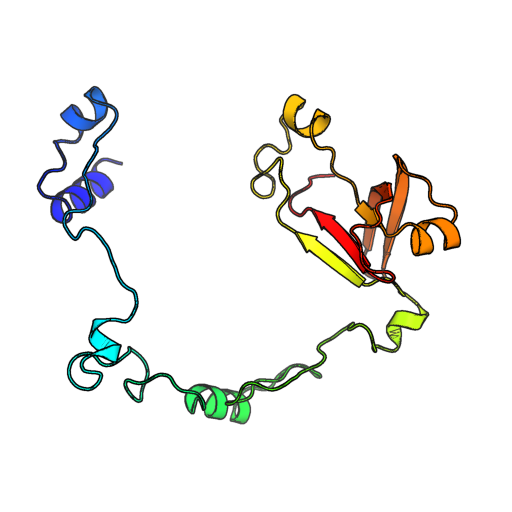 98.75 136 PRO A CA 1
ATOM 1108 C C . PRO A 1 136 ? -13.883 10.056 17.571 1.00 98.75 136 PRO A C 1
ATOM 1110 O O . PRO A 1 136 ? -14.097 9.751 18.739 1.00 98.75 136 PRO A O 1
ATOM 1113 N N . MET A 1 137 ? -14.781 9.833 16.607 1.00 98.56 137 MET A N 1
ATOM 1114 C CA . MET A 1 137 ? -16.104 9.250 16.859 1.00 98.56 137 MET A CA 1
ATOM 1115 C C . MET A 1 137 ? -16.001 7.803 17.348 1.00 98.56 137 MET A C 1
ATOM 1117 O O . MET A 1 137 ? -16.719 7.398 18.260 1.00 98.56 137 MET A O 1
ATOM 1121 N N . ASP A 1 138 ? -15.103 7.012 16.763 1.00 98.50 138 ASP A N 1
ATOM 1122 C CA . ASP A 1 138 ? -14.929 5.608 17.141 1.00 98.50 138 ASP A CA 1
ATOM 1123 C C . ASP A 1 138 ? -14.111 5.439 18.412 1.00 98.50 138 ASP A C 1
ATOM 1125 O O . ASP A 1 138 ? -14.376 4.507 19.177 1.00 98.50 138 ASP A O 1
ATOM 1129 N N . ALA A 1 139 ? -13.171 6.355 18.648 1.00 98.69 139 ALA A N 1
ATOM 1130 C CA . ALA A 1 139 ? -12.441 6.466 19.900 1.00 98.69 139 ALA A CA 1
ATOM 1131 C C . ALA A 1 139 ? -13.393 6.815 21.055 1.00 98.69 139 ALA A C 1
ATOM 1133 O O . ALA A 1 139 ? -13.406 6.118 22.067 1.00 98.69 139 ALA A O 1
ATOM 1134 N N . GLN A 1 140 ? -14.269 7.811 20.868 1.00 98.44 140 GLN A N 1
ATOM 1135 C CA . GLN A 1 140 ? -15.247 8.236 21.873 1.00 98.44 140 GLN A CA 1
ATOM 1136 C C . GLN A 1 140 ? -16.210 7.107 22.258 1.00 98.44 140 GLN A C 1
ATOM 1138 O O . GLN A 1 140 ? -16.404 6.857 23.446 1.00 98.44 140 GLN A O 1
ATOM 1143 N N . LYS A 1 141 ? -16.761 6.374 21.278 1.00 98.12 141 LYS A N 1
ATOM 1144 C CA . LYS A 1 141 ? -17.626 5.200 21.528 1.00 98.12 141 LYS A CA 1
ATOM 1145 C C . LYS A 1 141 ? -16.949 4.123 22.385 1.00 98.12 141 LYS A C 1
ATOM 1147 O O . LYS A 1 141 ? -17.637 3.318 23.001 1.00 98.12 141 LYS A O 1
ATOM 1152 N N . ARG A 1 142 ? -15.614 4.086 22.387 1.00 98.06 142 ARG A N 1
ATOM 1153 C CA . ARG A 1 142 ? -14.783 3.095 23.086 1.00 98.06 142 ARG A CA 1
ATOM 1154 C C . ARG A 1 142 ? -14.081 3.656 24.325 1.00 98.06 142 ARG A C 1
ATOM 1156 O O . ARG A 1 142 ? -13.329 2.925 24.955 1.00 98.06 142 ARG A O 1
ATOM 1163 N N . GLY A 1 143 ? -14.300 4.928 24.668 1.00 98.31 143 GLY A N 1
ATOM 1164 C CA . GLY A 1 143 ? -13.616 5.585 25.785 1.00 98.31 143 GLY A CA 1
ATOM 1165 C C . GLY A 1 143 ? -12.098 5.717 25.603 1.00 98.31 143 GLY A C 1
ATOM 1166 O O . GLY A 1 143 ? -11.381 5.749 26.595 1.00 98.31 143 GLY A O 1
ATOM 1167 N N . ILE A 1 144 ? -11.611 5.763 24.358 1.00 98.62 144 ILE A N 1
ATOM 1168 C CA . ILE A 1 144 ? -10.181 5.860 24.029 1.00 98.62 144 ILE A CA 1
ATOM 1169 C C . ILE A 1 144 ? -9.792 7.332 23.881 1.00 98.62 144 ILE A C 1
ATOM 1171 O O . ILE A 1 144 ? -10.339 8.045 23.036 1.00 98.62 144 ILE A O 1
ATOM 1175 N N . ASN A 1 145 ? -8.798 7.767 24.649 1.00 98.56 145 ASN A N 1
ATOM 1176 C CA . ASN A 1 145 ? -8.157 9.066 24.504 1.00 98.56 145 ASN A CA 1
ATOM 1177 C C . ASN A 1 145 ? -6.859 8.954 23.698 1.00 98.56 145 ASN A C 1
ATOM 1179 O O . ASN A 1 145 ? -6.283 7.883 23.500 1.00 98.56 145 ASN A O 1
ATOM 1183 N N . ASN A 1 146 ? -6.375 10.096 23.214 1.00 98.31 146 ASN A N 1
ATOM 1184 C CA . ASN A 1 146 ? -5.101 10.144 22.512 1.00 98.31 146 ASN A CA 1
ATOM 1185 C C . ASN A 1 146 ? -3.937 9.816 23.461 1.00 98.31 146 ASN A C 1
ATOM 1187 O O . ASN A 1 146 ? -3.756 10.495 24.467 1.00 98.31 146 ASN A O 1
ATOM 1191 N N . GLY A 1 147 ? -3.109 8.844 23.082 1.00 97.56 147 GLY A N 1
ATOM 1192 C CA . GLY A 1 147 ? -1.983 8.336 23.865 1.00 97.56 147 GLY A CA 1
ATOM 1193 C C . GLY A 1 147 ? -2.322 7.124 24.734 1.00 97.56 147 GLY A C 1
ATOM 1194 O O . GLY A 1 147 ? -1.409 6.523 25.295 1.00 97.56 147 GLY A O 1
ATOM 1195 N N . ASP A 1 148 ? -3.595 6.728 24.825 1.00 98.44 148 ASP A N 1
ATOM 1196 C CA . ASP A 1 148 ? -3.978 5.549 25.599 1.00 98.44 148 ASP A CA 1
ATOM 1197 C C . ASP A 1 148 ? -3.374 4.285 24.983 1.00 98.44 148 ASP A C 1
ATOM 1199 O O . ASP A 1 148 ? -3.388 4.099 23.763 1.00 98.44 148 ASP A O 1
ATOM 1203 N N . LYS A 1 149 ? -2.869 3.383 25.830 1.00 98.00 149 LYS A N 1
ATOM 1204 C CA . LYS A 1 149 ? -2.500 2.036 25.391 1.00 98.00 149 LYS A CA 1
ATOM 1205 C C . LYS A 1 149 ? -3.769 1.239 25.122 1.00 98.00 149 LYS A C 1
ATOM 1207 O O . LYS A 1 149 ? -4.560 0.997 26.030 1.00 98.00 149 LYS A O 1
ATOM 1212 N N . VAL A 1 150 ? -3.933 0.804 23.882 1.00 97.81 150 VAL A N 1
ATOM 1213 C CA . VAL A 1 150 ? -5.070 0.018 23.410 1.00 97.81 150 VAL A CA 1
ATOM 1214 C C . VAL A 1 150 ? -4.634 -1.385 23.013 1.00 97.81 150 VAL A C 1
ATOM 1216 O O . VAL A 1 150 ? -3.482 -1.624 22.644 1.00 97.81 150 VAL A O 1
ATOM 1219 N N . ARG A 1 151 ? -5.586 -2.316 23.077 1.00 97.62 151 ARG A N 1
ATOM 1220 C CA . ARG A 1 151 ? -5.457 -3.681 22.568 1.00 97.62 151 ARG A CA 1
ATOM 1221 C C . ARG A 1 151 ? -6.233 -3.798 21.266 1.00 97.62 151 ARG A C 1
ATOM 1223 O O . ARG A 1 151 ? -7.449 -3.620 21.259 1.00 97.62 151 ARG A O 1
ATOM 1230 N N . ILE A 1 152 ? -5.530 -4.094 20.181 1.00 97.00 152 ILE A N 1
ATOM 1231 C CA . ILE A 1 152 ? -6.116 -4.389 18.871 1.00 97.00 152 ILE A CA 1
ATOM 1232 C C . ILE A 1 152 ? -6.097 -5.900 18.723 1.00 97.00 152 ILE A C 1
ATOM 1234 O O . ILE A 1 152 ? -5.044 -6.501 18.909 1.00 97.00 152 ILE A O 1
ATOM 1238 N N . PHE A 1 153 ? -7.234 -6.516 18.419 1.00 97.31 153 PHE A N 1
ATOM 1239 C CA . PHE A 1 153 ? -7.342 -7.969 18.402 1.00 97.31 153 PHE A CA 1
ATOM 1240 C C . PHE A 1 153 ? -8.399 -8.459 17.418 1.00 97.31 153 PHE A C 1
ATOM 1242 O O . PHE A 1 153 ? -9.350 -7.746 17.099 1.00 97.31 153 PHE A O 1
ATOM 1249 N N . ASN A 1 154 ? -8.234 -9.704 16.991 1.00 97.12 154 ASN A N 1
ATOM 1250 C CA . ASN A 1 154 ? -9.251 -10.525 16.347 1.00 97.12 154 ASN A CA 1
ATOM 1251 C C . ASN A 1 154 ? -9.079 -11.983 16.815 1.00 97.12 154 ASN A C 1
ATOM 1253 O O . ASN A 1 154 ? -8.364 -12.244 17.781 1.00 97.12 154 ASN A O 1
ATOM 1257 N N . ASP A 1 155 ? -9.709 -12.941 16.136 1.00 97.12 155 ASP A N 1
ATOM 1258 C CA . ASP A 1 155 ? -9.588 -14.364 16.487 1.00 97.12 155 ASP A CA 1
ATOM 1259 C C . ASP A 1 155 ? -8.197 -14.965 16.194 1.00 97.12 155 ASP A C 1
ATOM 1261 O O . ASP A 1 155 ? -7.900 -16.070 16.640 1.00 97.12 155 ASP A O 1
ATOM 1265 N N . ARG A 1 156 ? -7.332 -14.256 15.452 1.00 97.12 156 ARG A N 1
ATOM 1266 C CA . ARG A 1 156 ? -5.997 -14.732 15.043 1.00 97.12 156 ARG A CA 1
ATOM 1267 C C . ARG A 1 156 ? -4.866 -14.215 15.927 1.00 97.12 156 ARG A C 1
ATOM 1269 O O . ARG A 1 156 ? -3.807 -14.834 15.972 1.00 97.12 156 ARG A O 1
ATOM 1276 N N . GLY A 1 157 ? -5.058 -13.095 16.615 1.00 97.19 157 GLY A N 1
ATOM 1277 C CA . GLY A 1 157 ? -4.035 -12.540 17.491 1.00 97.19 157 GLY A CA 1
ATOM 1278 C C . GLY A 1 157 ? -4.356 -11.139 17.981 1.00 97.19 157 GLY A C 1
ATOM 1279 O O . GLY A 1 157 ? -5.433 -10.593 17.730 1.00 97.19 157 GLY A O 1
ATOM 1280 N N . GLU A 1 158 ? -3.392 -10.553 18.686 1.00 97.00 158 GLU A N 1
ATOM 1281 C CA . GLU A 1 158 ? -3.517 -9.215 19.246 1.00 97.00 158 GLU A CA 1
ATOM 1282 C C . GLU A 1 158 ? -2.193 -8.451 19.287 1.00 97.00 158 GLU A C 1
ATOM 1284 O O . GLU A 1 158 ? -1.108 -9.030 19.232 1.00 97.00 158 GLU A O 1
ATOM 1289 N N . VAL A 1 159 ? -2.301 -7.129 19.408 1.00 95.75 159 VAL A N 1
ATOM 1290 C CA . VAL A 1 159 ? -1.181 -6.211 19.615 1.00 95.75 159 VAL A CA 1
ATOM 1291 C C . VAL A 1 159 ? -1.567 -5.109 20.603 1.00 95.75 159 VAL A C 1
ATOM 1293 O O . VAL A 1 159 ? -2.701 -4.623 20.609 1.00 95.75 159 VAL A O 1
ATOM 1296 N N . HIS A 1 160 ? -0.603 -4.697 21.429 1.00 96.56 160 HIS A N 1
ATOM 1297 C CA . HIS A 1 160 ? -0.732 -3.580 22.365 1.00 96.56 160 HIS A CA 1
ATOM 1298 C C . HIS A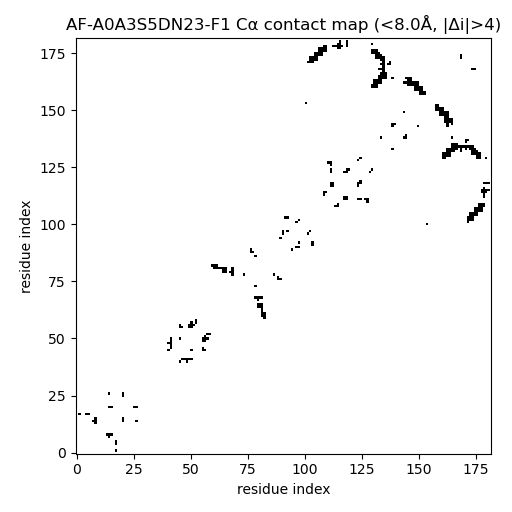 1 160 ? 0.045 -2.365 21.868 1.00 96.56 160 HIS A C 1
ATOM 1300 O O . HIS A 1 160 ? 1.245 -2.455 21.611 1.00 96.56 160 HIS A O 1
ATOM 1306 N N . ILE A 1 161 ? -0.628 -1.222 21.742 1.00 96.12 161 ILE A N 1
ATOM 1307 C CA . ILE A 1 161 ? -0.038 -0.019 21.146 1.00 96.12 161 ILE A CA 1
ATOM 1308 C C . ILE A 1 161 ? -0.731 1.256 21.617 1.00 96.12 161 ILE A C 1
ATOM 1310 O O . ILE A 1 161 ? -1.872 1.214 22.059 1.00 96.12 161 ILE A O 1
ATOM 1314 N N . GLU A 1 162 ? -0.058 2.400 21.526 1.00 96.81 162 GLU A N 1
ATOM 1315 C CA . GLU A 1 162 ? -0.669 3.702 21.809 1.00 96.81 162 GLU A CA 1
ATOM 1316 C C . GLU A 1 162 ? -1.642 4.119 20.695 1.00 96.81 162 GLU A C 1
ATOM 1318 O O . GLU A 1 162 ? -1.374 3.934 19.503 1.00 96.81 162 GLU A O 1
ATOM 1323 N N . ALA A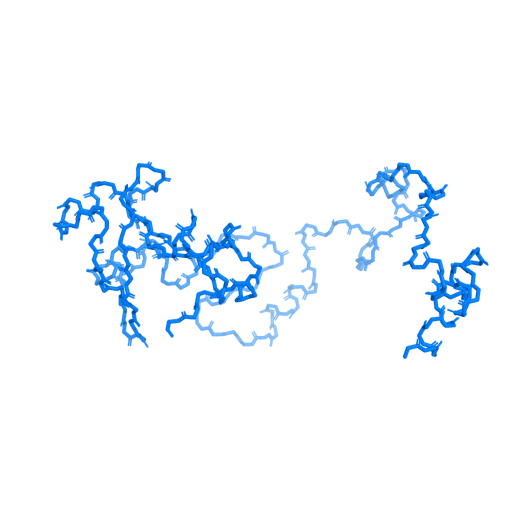 1 163 ? -2.774 4.706 21.076 1.00 98.12 163 ALA A N 1
ATOM 1324 C CA . ALA A 1 163 ? -3.751 5.255 20.150 1.00 98.12 163 ALA A CA 1
ATOM 1325 C C . ALA A 1 163 ? -3.425 6.704 19.775 1.00 98.12 163 ALA A C 1
ATOM 1327 O O . ALA A 1 163 ? -3.219 7.566 20.626 1.00 98.12 163 ALA A O 1
ATOM 1328 N N . LYS A 1 164 ? -3.489 7.003 18.483 1.00 97.81 164 LYS A N 1
ATOM 1329 C CA . LYS A 1 164 ? -3.516 8.352 17.934 1.00 97.81 164 LYS A CA 1
ATOM 1330 C C . LYS A 1 164 ? -4.928 8.679 17.476 1.00 97.81 164 LYS A C 1
ATOM 1332 O O . LYS A 1 164 ? -5.380 8.214 16.428 1.00 97.81 164 LYS A O 1
ATOM 1337 N N . VAL A 1 165 ? -5.619 9.514 18.239 1.00 98.56 165 VAL A N 1
ATOM 1338 C CA . VAL A 1 165 ? -6.974 9.951 17.894 1.00 98.56 165 VAL A CA 1
ATOM 1339 C C . VAL A 1 165 ? -6.872 11.109 16.905 1.00 98.56 165 VAL A C 1
ATOM 1341 O O . VAL A 1 165 ? -6.315 12.161 17.215 1.00 98.56 165 VAL A O 1
ATOM 1344 N N . THR A 1 166 ? -7.371 10.924 15.681 1.00 98.00 166 THR A N 1
ATOM 1345 C CA . THR A 1 166 ? -7.211 11.916 14.611 1.00 98.00 166 THR A CA 1
ATOM 1346 C C . THR A 1 166 ? -8.380 11.925 13.623 1.00 98.00 166 THR A C 1
ATOM 1348 O O . THR A 1 166 ? -8.787 10.867 13.143 1.00 98.00 166 THR A O 1
ATOM 1351 N N . PRO A 1 167 ? -8.906 13.105 13.232 1.00 97.94 167 PRO A N 1
ATOM 1352 C CA . PRO A 1 167 ? -9.998 13.206 12.258 1.00 97.94 167 PRO A CA 1
ATOM 1353 C C . PRO A 1 167 ? -9.564 12.874 10.820 1.00 97.94 167 PRO A C 1
ATOM 1355 O O . PRO A 1 167 ? -10.373 12.953 9.905 1.00 97.94 167 PRO A O 1
ATOM 1358 N N . ARG A 1 168 ? -8.288 12.521 10.600 1.00 97.00 168 ARG A N 1
ATOM 1359 C CA . ARG A 1 168 ? -7.772 12.070 9.297 1.00 97.00 168 ARG A CA 1
ATOM 1360 C C . ARG A 1 168 ? -8.195 10.643 8.941 1.00 97.00 168 ARG A C 1
ATOM 1362 O O . ARG A 1 168 ? -8.037 10.251 7.791 1.00 97.00 168 ARG A O 1
ATOM 1369 N N . MET A 1 169 ? -8.695 9.881 9.913 1.00 98.00 169 MET A N 1
ATOM 1370 C CA . MET A 1 169 ? -9.247 8.548 9.685 1.00 98.00 169 MET A CA 1
ATOM 1371 C C 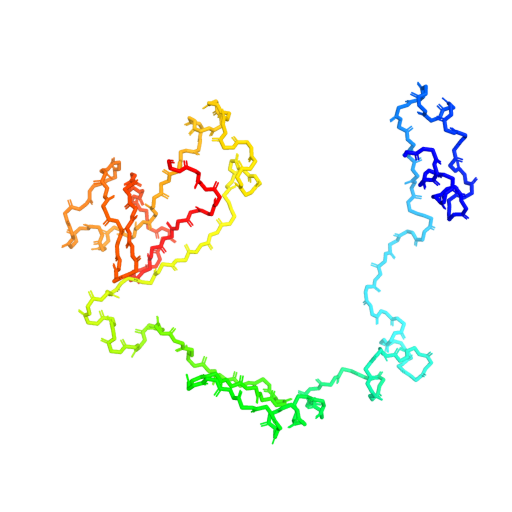. MET A 1 169 ? -10.726 8.636 9.328 1.00 98.00 169 MET A C 1
ATOM 1373 O O . MET A 1 169 ? -11.460 9.401 9.949 1.00 98.00 169 MET A O 1
ATOM 1377 N N . MET A 1 170 ? -11.179 7.833 8.369 1.00 97.81 170 MET A N 1
ATOM 1378 C CA . MET A 1 170 ? -12.609 7.632 8.125 1.00 97.81 170 MET A CA 1
ATOM 1379 C C . MET A 1 170 ? -13.235 6.874 9.313 1.00 97.81 170 MET A C 1
ATOM 1381 O O . MET A 1 170 ? -12.583 5.971 9.841 1.00 97.81 170 MET A O 1
ATOM 1385 N N . PRO A 1 171 ? -14.463 7.206 9.758 1.00 97.75 171 PRO A N 1
ATOM 1386 C CA . PRO A 1 171 ? -15.166 6.392 10.747 1.00 97.75 171 PRO A CA 1
ATOM 1387 C C . PRO A 1 171 ? -15.294 4.928 10.298 1.00 97.75 171 PRO A C 1
ATOM 1389 O O . PRO A 1 171 ? -15.533 4.660 9.124 1.00 97.75 171 PRO A O 1
ATOM 1392 N N . GLY A 1 172 ? -15.130 3.988 11.226 1.00 97.12 172 GLY A N 1
ATOM 1393 C CA . GLY A 1 172 ? -15.102 2.547 10.954 1.00 97.12 172 GLY A CA 1
ATOM 1394 C C . GLY A 1 172 ? -13.749 2.016 10.466 1.00 97.12 172 GLY A C 1
ATOM 1395 O O . GLY A 1 172 ? -13.601 0.807 10.309 1.00 97.12 172 GLY A O 1
ATOM 1396 N N . VAL A 1 173 ? -12.749 2.884 10.262 1.00 97.69 173 VAL A N 1
ATOM 1397 C CA . VAL A 1 173 ? -11.414 2.506 9.777 1.00 97.69 173 VAL A CA 1
ATOM 1398 C C . VAL A 1 173 ? -10.340 2.922 10.779 1.00 97.69 173 VAL A C 1
ATOM 1400 O O . VAL A 1 173 ? -10.299 4.060 11.253 1.00 97.69 173 VAL A O 1
ATOM 1403 N N . VAL A 1 174 ? -9.426 2.001 11.067 1.00 97.94 174 VAL A N 1
ATOM 1404 C CA . VAL A 1 174 ? -8.204 2.246 11.839 1.00 97.94 174 VAL A CA 1
ATOM 1405 C C . VAL A 1 174 ? -6.981 1.961 10.981 1.00 97.94 174 VAL A C 1
ATOM 1407 O O . VAL A 1 174 ? -7.044 1.181 10.033 1.00 97.94 174 VAL A O 1
ATOM 1410 N N . ALA A 1 175 ? -5.856 2.596 11.292 1.00 97.44 175 ALA A N 1
ATOM 1411 C CA . ALA A 1 175 ? -4.619 2.374 10.554 1.00 97.44 175 ALA A CA 1
ATOM 1412 C C . ALA A 1 175 ? -3.451 2.073 11.486 1.00 97.44 175 ALA A C 1
ATOM 1414 O O . ALA A 1 175 ? -3.324 2.674 12.554 1.00 97.44 175 ALA A O 1
ATOM 1415 N N . LEU A 1 176 ? -2.572 1.173 11.055 1.00 96.19 176 LEU A N 1
ATOM 1416 C CA . LEU A 1 176 ? -1.355 0.823 11.773 1.00 96.19 176 LEU A CA 1
ATOM 1417 C C . LEU A 1 176 ? -0.187 0.728 10.788 1.00 96.19 176 LEU A C 1
ATOM 1419 O O . LEU A 1 176 ? -0.260 0.016 9.792 1.00 96.19 176 LEU A O 1
ATOM 1423 N N . GLY A 1 177 ? 0.899 1.454 11.057 1.00 94.38 177 GLY A N 1
ATOM 1424 C CA . GLY A 1 177 ? 2.083 1.411 10.197 1.00 94.38 177 GLY A CA 1
ATOM 1425 C C . GLY A 1 177 ? 2.746 0.032 10.215 1.00 94.38 177 GLY A C 1
ATOM 1426 O O . GLY A 1 177 ? 2.892 -0.557 11.285 1.00 94.38 177 GLY A O 1
ATOM 1427 N N . GLU A 1 178 ? 3.190 -0.480 9.072 1.00 93.81 178 GLU A N 1
ATOM 1428 C CA . GLU A 1 178 ? 3.886 -1.772 9.023 1.00 93.81 178 GLU A CA 1
ATOM 1429 C C . GLU A 1 178 ? 5.318 -1.707 9.600 1.00 93.81 178 GLU A C 1
ATOM 1431 O O . GLU A 1 178 ? 5.846 -0.639 9.951 1.00 93.81 178 GLU A O 1
ATOM 1436 N N . GLY A 1 179 ? 5.928 -2.883 9.774 1.00 90.69 179 GLY A N 1
ATOM 1437 C CA . GLY A 1 179 ? 7.349 -3.018 10.100 1.00 90.69 179 GLY A CA 1
ATOM 1438 C C . GLY A 1 179 ? 7.729 -2.678 11.542 1.00 90.69 179 GLY A C 1
ATOM 1439 O O . GLY A 1 179 ? 8.910 -2.676 11.884 1.00 90.69 179 GLY A O 1
ATOM 1440 N N . ALA A 1 180 ? 6.767 -2.376 12.412 1.00 85.56 180 ALA A N 1
ATOM 1441 C CA . ALA A 1 180 ? 7.050 -2.199 13.830 1.00 85.56 180 ALA A CA 1
ATOM 1442 C C . ALA A 1 180 ? 7.408 -3.544 14.475 1.00 85.56 180 ALA A C 1
ATOM 1444 O O . ALA A 1 180 ? 6.649 -4.503 14.374 1.00 85.56 180 ALA A O 1
ATOM 1445 N N . MET A 1 181 ? 8.553 -3.593 15.153 1.00 73.56 181 MET A N 1
ATOM 1446 C CA . MET A 1 181 ? 8.887 -4.696 16.049 1.00 73.5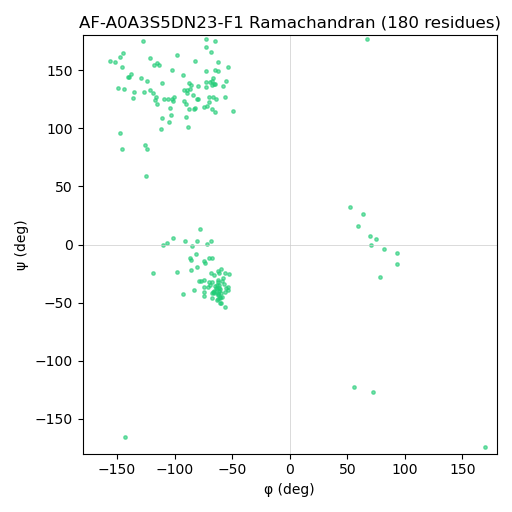6 181 MET A CA 1
ATOM 1447 C C . MET A 1 181 ? 8.375 -4.337 17.443 1.00 73.56 181 MET A C 1
ATOM 1449 O O . MET A 1 181 ? 8.723 -3.270 17.961 1.00 73.56 181 MET A O 1
ATOM 1453 N N . VAL A 1 182 ? 7.497 -5.190 17.973 1.00 55.78 182 VAL A N 1
ATOM 1454 C CA . VAL A 1 182 ? 6.969 -5.130 19.345 1.00 55.78 182 VAL A CA 1
ATOM 1455 C C . VAL A 1 182 ? 7.936 -5.751 20.338 1.00 55.78 182 VAL A C 1
ATOM 1457 O O . VAL A 1 182 ? 8.630 -6.719 19.953 1.00 55.78 182 VAL A O 1
#

Solvent-accessible surface area (backbone atoms only — not comparable to full-atom values): 11348 Å² total; per-residue (Å²): 108,71,70,61,50,54,55,48,34,74,78,34,79,85,52,66,55,73,68,58,42,66,74,63,73,70,88,88,77,77,67,88,83,63,83,84,65,87,65,47,61,37,71,74,38,42,84,85,38,47,47,97,43,98,84,28,50,89,64,71,64,33,67,70,40,42,54,44,47,74,69,56,89,66,63,93,81,63,83,64,61,31,49,94,70,94,73,79,60,81,88,32,94,84,33,77,62,31,82,80,54,65,58,48,77,44,75,44,90,31,93,60,37,64,54,50,48,59,71,82,40,64,72,42,42,71,77,48,61,83,44,36,38,29,14,53,71,61,26,56,80,66,75,51,53,70,64,39,78,41,77,51,72,63,99,88,51,71,50,79,42,30,30,38,62,35,83,88,36,55,80,54,34,31,38,39,53,47,43,73,84,130